Protein AF-A0A444V379-F1 (afdb_monomer)

Structure (mmCIF, N/CA/C/O backbone):
data_AF-A0A444V379-F1
#
_entry.id   AF-A0A444V379-F1
#
loop_
_atom_site.group_PDB
_atom_site.id
_atom_site.type_symbol
_atom_site.label_atom_id
_atom_site.label_alt_id
_atom_site.label_comp_id
_atom_site.label_asym_id
_atom_site.label_entity_id
_atom_site.label_seq_id
_atom_site.pdbx_PDB_ins_code
_atom_site.Cartn_x
_atom_site.Cartn_y
_atom_sit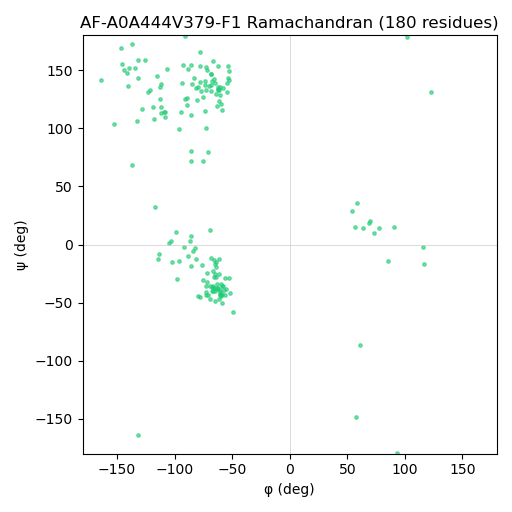e.Cartn_z
_atom_site.occupancy
_atom_site.B_iso_or_equiv
_atom_site.auth_seq_id
_atom_site.auth_comp_id
_atom_site.auth_asym_id
_atom_site.auth_atom_id
_atom_site.pdbx_PDB_model_num
ATOM 1 N N . MET A 1 1 ? -18.173 -15.035 -27.631 1.00 25.08 1 MET A N 1
ATOM 2 C CA . MET A 1 1 ? -18.400 -16.428 -27.185 1.00 25.08 1 MET A CA 1
ATOM 3 C C . MET A 1 1 ? -17.349 -16.729 -26.122 1.00 25.08 1 MET A C 1
ATOM 5 O O . MET A 1 1 ? -16.198 -16.375 -26.325 1.00 25.08 1 MET A O 1
ATOM 9 N N . HIS A 1 2 ? -17.793 -17.194 -24.956 1.00 30.19 2 HIS A N 1
ATOM 10 C CA . HIS A 1 2 ? -17.098 -17.170 -23.664 1.00 30.19 2 HIS A CA 1
ATOM 11 C C . HIS A 1 2 ? -15.699 -17.799 -23.622 1.00 30.19 2 HIS A C 1
ATOM 13 O O . HIS A 1 2 ? -15.523 -18.920 -24.083 1.00 30.19 2 HIS A O 1
ATOM 19 N N . LEU A 1 3 ? -14.773 -17.141 -22.914 1.00 24.62 3 LEU A N 1
ATOM 20 C CA . LEU A 1 3 ? -13.634 -17.785 -22.250 1.00 24.62 3 LEU A CA 1
ATOM 21 C C . LEU A 1 3 ? -13.452 -17.181 -20.848 1.00 24.62 3 LEU A C 1
ATOM 23 O O . LEU A 1 3 ? -12.488 -16.479 -20.562 1.00 24.62 3 LEU A O 1
ATOM 27 N N . PHE A 1 4 ? -14.415 -17.457 -19.966 1.00 26.17 4 PHE A N 1
ATOM 28 C CA . PHE A 1 4 ? -14.159 -17.407 -18.529 1.00 26.17 4 PHE A CA 1
ATOM 29 C C . PHE A 1 4 ? -13.317 -18.636 -18.167 1.00 26.17 4 PHE A C 1
ATOM 31 O O . PHE A 1 4 ? -13.778 -19.769 -18.305 1.00 26.17 4 PHE A O 1
ATOM 38 N N . SER A 1 5 ? -12.079 -18.414 -17.726 1.00 32.62 5 SER A N 1
ATOM 39 C CA . SER A 1 5 ? -11.298 -19.425 -17.011 1.00 32.62 5 SER A CA 1
ATOM 40 C C . SER A 1 5 ? -11.772 -19.460 -15.549 1.00 32.62 5 SER A C 1
ATOM 42 O O . SER A 1 5 ? -11.906 -18.389 -14.957 1.00 32.62 5 SER A O 1
ATOM 44 N N . PRO A 1 6 ? -11.988 -20.630 -14.914 1.00 33.34 6 PRO A N 1
ATOM 45 C CA . PRO A 1 6 ? -12.461 -20.729 -13.525 1.00 33.34 6 PRO A CA 1
ATOM 46 C C . PRO A 1 6 ? -11.456 -20.275 -12.448 1.00 33.34 6 PRO A C 1
ATOM 48 O O . PRO A 1 6 ? -11.644 -20.568 -11.270 1.00 33.34 6 PRO A O 1
ATOM 51 N N . LYS A 1 7 ? -10.364 -19.600 -12.818 1.00 33.47 7 LYS A N 1
ATOM 52 C CA . LYS A 1 7 ? -9.362 -19.056 -11.894 1.00 33.47 7 LYS A CA 1
ATOM 53 C C . LYS A 1 7 ? -9.079 -17.613 -12.304 1.00 33.47 7 LYS A C 1
ATOM 55 O O . LYS A 1 7 ? -8.496 -17.371 -13.357 1.00 33.47 7 LYS A O 1
ATOM 60 N N . GLY A 1 8 ? -9.599 -16.680 -11.510 1.00 37.06 8 GLY A N 1
ATOM 61 C CA . GLY A 1 8 ? -9.690 -15.250 -11.804 1.00 37.06 8 GLY A CA 1
ATOM 62 C C . GLY A 1 8 ? -8.360 -14.502 -11.788 1.00 37.06 8 GLY A C 1
ATOM 63 O O . GLY A 1 8 ? -8.074 -13.774 -10.846 1.00 37.06 8 GLY A O 1
ATOM 64 N N . LEU A 1 9 ? -7.595 -14.621 -12.868 1.00 42.00 9 LEU A N 1
ATOM 65 C CA . LEU A 1 9 ? -6.597 -13.633 -13.267 1.00 42.00 9 LEU A CA 1
ATOM 66 C C . LEU A 1 9 ? -6.860 -13.293 -14.737 1.00 42.00 9 LEU A C 1
ATOM 68 O O . LEU A 1 9 ? -6.797 -14.169 -15.604 1.00 42.00 9 LEU A O 1
ATOM 72 N N . ALA A 1 10 ? -7.205 -12.037 -15.026 1.00 39.22 10 ALA A N 1
ATOM 73 C CA . ALA A 1 10 ? -7.150 -11.536 -16.394 1.00 39.22 10 ALA A CA 1
ATOM 74 C C . ALA A 1 10 ? -5.690 -11.642 -16.862 1.00 39.22 10 ALA A C 1
ATOM 76 O O . ALA A 1 10 ? -4.785 -11.238 -16.136 1.00 39.22 10 ALA A O 1
ATOM 77 N N . LYS A 1 11 ? -5.457 -12.262 -18.024 1.00 45.47 11 LYS A N 1
ATOM 78 C CA . LYS A 1 11 ? -4.114 -12.552 -18.546 1.00 45.47 11 LYS A CA 1
ATOM 79 C C . LYS A 1 11 ? -3.600 -11.385 -19.393 1.00 45.47 11 LYS A C 1
ATOM 81 O O . LYS A 1 11 ? -4.178 -11.146 -20.453 1.00 45.47 11 LYS A O 1
ATOM 86 N N . PRO A 1 12 ? -2.478 -10.747 -19.037 1.00 46.44 12 PRO A N 1
ATOM 87 C CA . PRO A 1 12 ? -1.619 -10.108 -20.024 1.00 46.44 12 PRO A CA 1
ATOM 88 C C . PRO A 1 12 ? -1.006 -11.174 -20.947 1.00 46.44 12 PRO A C 1
ATOM 90 O O . PRO A 1 12 ? -0.675 -12.280 -20.507 1.00 46.44 12 PRO A O 1
ATOM 93 N N . MET A 1 13 ? -0.860 -10.868 -22.237 1.00 38.91 13 MET A N 1
ATOM 94 C CA . MET A 1 13 ? -0.130 -11.719 -23.186 1.00 38.91 13 MET A CA 1
ATOM 95 C C . MET A 1 13 ? 1.329 -11.877 -22.730 1.00 38.91 13 MET A C 1
ATOM 97 O O . MET A 1 13 ? 2.037 -10.884 -22.639 1.00 38.91 13 MET A O 1
ATOM 101 N N . GLY A 1 14 ? 1.787 -13.111 -22.481 1.00 44.22 14 GLY A N 1
ATOM 102 C CA . GLY A 1 14 ? 3.215 -13.428 -22.288 1.00 44.22 14 GLY A CA 1
ATOM 103 C C . GLY A 1 14 ? 3.620 -13.977 -20.916 1.00 44.22 14 GLY A C 1
ATOM 104 O O . GLY A 1 14 ? 4.665 -14.613 -20.816 1.00 44.22 14 GLY A O 1
ATOM 105 N N . LEU A 1 15 ? 2.784 -13.834 -19.884 1.00 49.16 15 LEU A N 1
ATOM 106 C CA . LEU A 1 15 ? 3.118 -14.311 -18.537 1.00 49.16 15 LEU A CA 1
ATOM 107 C C . LEU A 1 15 ? 3.003 -15.838 -18.419 1.00 49.16 15 LEU A C 1
ATOM 109 O O . LEU A 1 15 ? 1.962 -16.431 -18.718 1.00 49.16 15 LEU A O 1
ATOM 113 N N . VAL A 1 16 ? 4.075 -16.478 -17.947 1.00 53.81 16 VAL A N 1
ATOM 114 C CA . VAL A 1 16 ? 4.119 -17.925 -17.693 1.00 53.81 16 VAL A CA 1
ATOM 115 C C . VAL A 1 16 ? 3.574 -18.207 -16.289 1.00 53.81 16 VAL A C 1
ATOM 117 O O . VAL A 1 16 ? 4.198 -17.860 -15.285 1.00 53.81 16 VAL A O 1
ATOM 120 N N . GLU A 1 17 ? 2.404 -18.846 -16.210 1.00 47.56 17 GLU A N 1
ATOM 121 C CA . GLU A 1 17 ? 1.905 -19.445 -14.967 1.00 47.56 17 GLU A CA 1
ATOM 122 C C . GLU A 1 17 ? 2.537 -20.826 -14.745 1.00 47.56 17 GLU A C 1
ATOM 124 O O . GLU A 1 17 ? 2.549 -21.668 -15.644 1.00 47.56 17 GLU A O 1
ATOM 129 N N . GLY A 1 18 ? 2.992 -21.088 -13.518 1.00 50.06 18 GLY A N 1
ATOM 130 C CA . GLY A 1 18 ? 3.533 -22.385 -13.110 1.00 50.06 18 GLY A CA 1
ATOM 131 C C . GLY A 1 18 ? 5.065 -22.438 -13.054 1.00 50.06 18 GLY A C 1
ATOM 132 O O . GLY A 1 18 ? 5.742 -21.438 -13.299 1.00 50.06 18 GLY A O 1
ATOM 133 N N . PRO A 1 19 ? 5.631 -23.589 -12.653 1.00 47.78 19 PRO A N 1
ATOM 134 C CA . PRO A 1 19 ? 7.068 -23.726 -12.469 1.00 47.78 19 PRO A CA 1
ATOM 135 C C . PRO A 1 19 ? 7.852 -23.518 -13.774 1.00 47.78 19 PRO A C 1
ATOM 137 O O . PRO A 1 19 ? 7.484 -24.070 -14.808 1.00 47.78 19 PRO A O 1
ATOM 140 N N . GLY A 1 20 ? 8.947 -22.749 -13.713 1.00 59.00 20 GLY A N 1
ATOM 141 C CA . GLY A 1 20 ? 9.892 -22.544 -14.821 1.00 59.00 20 GLY A CA 1
ATOM 142 C C . GLY A 1 20 ? 10.001 -21.121 -15.388 1.00 59.00 20 GLY A C 1
ATOM 143 O O . GLY A 1 20 ? 10.828 -20.903 -16.271 1.00 59.00 20 GLY A O 1
ATOM 144 N N . GLY A 1 21 ? 9.218 -20.148 -14.903 1.00 69.81 21 GLY A N 1
ATOM 145 C CA . GLY A 1 21 ? 9.384 -18.731 -15.267 1.00 69.81 21 GLY A CA 1
ATOM 146 C C . GLY A 1 21 ? 10.630 -18.092 -14.630 1.00 69.81 21 GLY A C 1
ATOM 147 O O . GLY A 1 21 ? 11.070 -18.507 -13.554 1.00 69.81 21 GLY A O 1
ATOM 148 N N . LEU A 1 22 ? 11.202 -17.059 -15.262 1.00 78.12 22 LEU A N 1
ATOM 149 C CA . LEU A 1 22 ? 12.380 -16.369 -14.721 1.00 78.12 22 LEU A CA 1
ATOM 150 C C . LEU A 1 22 ? 12.069 -15.749 -13.347 1.00 78.12 22 LEU A C 1
ATOM 152 O O . LEU A 1 22 ? 11.028 -15.127 -13.153 1.00 78.12 22 LEU A O 1
ATOM 156 N N . GLY A 1 23 ? 12.973 -15.912 -12.381 1.00 79.56 23 GLY A N 1
ATOM 157 C CA . GLY A 1 23 ? 12.811 -15.356 -11.032 1.00 79.56 23 GLY A CA 1
ATOM 158 C C . GLY A 1 23 ? 11.716 -16.002 -10.175 1.00 79.56 23 GLY A C 1
ATOM 159 O O . GLY A 1 23 ? 11.247 -15.398 -9.207 1.00 79.56 23 GLY A O 1
ATOM 160 N N . GLN A 1 24 ? 11.300 -17.229 -10.513 1.00 83.75 24 GLN A N 1
ATOM 161 C CA . GLN A 1 24 ? 10.394 -18.012 -9.673 1.00 83.75 24 GLN A CA 1
ATOM 162 C C . GLN A 1 24 ? 10.919 -18.134 -8.230 1.00 83.75 24 GLN A C 1
ATOM 164 O O . GLN A 1 24 ? 12.124 -18.246 -8.003 1.00 83.75 24 GLN A O 1
ATOM 169 N N . GLY A 1 25 ? 10.011 -18.105 -7.249 1.00 81.25 25 GLY A N 1
ATOM 170 C CA . GLY A 1 25 ? 10.355 -18.184 -5.825 1.00 81.25 25 GLY A CA 1
ATOM 171 C C . GLY A 1 25 ? 11.093 -16.945 -5.310 1.00 81.25 25 GLY A C 1
ATOM 172 O O . GLY A 1 25 ? 11.775 -17.010 -4.292 1.00 81.25 25 GLY A O 1
ATOM 173 N N . GLY A 1 26 ? 11.004 -15.829 -6.044 1.00 81.00 26 GLY A N 1
ATOM 174 C CA . GLY A 1 26 ? 11.637 -14.566 -5.673 1.00 81.00 26 GLY A CA 1
ATOM 175 C C . GLY A 1 26 ? 13.141 -14.510 -5.952 1.00 81.00 26 GLY A C 1
ATOM 176 O O . GLY A 1 26 ? 13.822 -13.625 -5.439 1.00 81.00 26 GLY A O 1
ATOM 177 N N . VAL A 1 27 ? 13.670 -15.442 -6.751 1.00 85.69 27 VAL A N 1
ATOM 178 C CA . VAL A 1 27 ? 15.071 -15.423 -7.192 1.00 85.69 27 VAL A CA 1
ATOM 179 C C . VAL A 1 27 ? 15.292 -14.250 -8.152 1.00 85.69 27 VAL A C 1
ATOM 181 O O . VAL A 1 27 ? 14.404 -13.881 -8.921 1.00 85.69 27 VAL A O 1
ATOM 184 N N . ALA A 1 28 ? 16.484 -13.651 -8.129 1.00 84.12 28 ALA A N 1
ATOM 185 C CA . ALA A 1 28 ? 16.844 -12.622 -9.099 1.00 84.12 28 ALA A CA 1
ATOM 186 C C . ALA A 1 28 ? 16.736 -13.169 -10.536 1.00 84.12 28 ALA A C 1
ATOM 188 O O . ALA A 1 28 ? 17.201 -14.270 -10.833 1.00 84.12 28 ALA A O 1
ATOM 189 N N . ALA A 1 29 ? 16.132 -12.388 -11.428 1.00 84.06 29 ALA A N 1
ATOM 190 C CA . ALA A 1 29 ? 16.006 -12.707 -12.842 1.00 84.06 29 ALA A CA 1
ATOM 191 C C . ALA A 1 29 ? 16.854 -11.738 -13.666 1.00 84.06 29 ALA A C 1
ATOM 193 O O . ALA A 1 29 ? 16.861 -10.539 -13.395 1.00 84.06 29 ALA A O 1
ATOM 194 N N . THR A 1 30 ? 17.548 -12.249 -14.678 1.00 80.69 30 THR A N 1
ATOM 195 C CA . THR A 1 30 ? 18.346 -11.445 -15.605 1.00 80.69 30 THR A CA 1
ATOM 196 C C . THR A 1 30 ? 18.032 -11.846 -17.040 1.00 80.69 30 THR A C 1
ATOM 198 O O . THR A 1 30 ? 17.784 -13.019 -17.331 1.00 80.69 30 THR A O 1
ATOM 201 N N . LEU A 1 31 ? 18.021 -10.865 -17.941 1.00 74.50 31 LEU A N 1
ATOM 202 C CA . LEU A 1 31 ? 18.040 -11.125 -19.377 1.00 74.50 31 LEU A CA 1
ATOM 203 C C . LEU A 1 31 ? 19.492 -11.352 -19.803 1.00 74.50 31 LEU A C 1
ATOM 205 O O . LEU A 1 31 ? 20.401 -10.746 -19.242 1.00 74.50 31 LEU A O 1
ATOM 209 N N . ARG A 1 32 ? 19.710 -12.267 -20.750 1.00 68.88 32 ARG A N 1
ATOM 210 C CA . ARG A 1 32 ? 21.045 -12.552 -21.302 1.00 68.88 32 ARG A CA 1
ATOM 211 C C . ARG A 1 32 ? 21.339 -11.797 -22.600 1.00 68.88 32 ARG A C 1
ATOM 213 O O . ARG A 1 32 ? 22.500 -11.760 -22.982 1.00 68.88 32 ARG A O 1
ATOM 220 N N . ASP A 1 33 ? 20.318 -11.225 -23.239 1.00 66.25 33 ASP A N 1
ATOM 221 C CA . ASP A 1 33 ? 20.430 -10.537 -24.528 1.00 66.25 33 ASP A CA 1
ATOM 222 C C . ASP A 1 33 ? 20.033 -9.062 -24.404 1.00 66.25 33 ASP A C 1
ATOM 224 O O . ASP A 1 33 ? 18.874 -8.746 -24.121 1.00 66.25 33 ASP A O 1
ATOM 228 N N . ASP A 1 34 ? 20.994 -8.182 -24.691 1.00 61.81 34 ASP A N 1
ATOM 229 C CA . ASP A 1 34 ? 20.815 -6.739 -24.874 1.00 61.81 34 ASP A CA 1
ATOM 230 C C . ASP A 1 34 ? 20.411 -6.468 -26.337 1.00 61.81 34 ASP A C 1
ATOM 232 O O . ASP A 1 34 ? 21.206 -6.047 -27.176 1.00 61.81 34 ASP A O 1
ATOM 236 N N . SER A 1 35 ? 19.179 -6.828 -26.694 1.00 64.31 35 SER A N 1
ATOM 237 C CA . SER A 1 35 ? 18.642 -6.598 -28.046 1.00 64.31 35 SER A CA 1
ATOM 238 C C . SER A 1 35 ? 18.214 -5.134 -28.250 1.00 64.31 35 SER A C 1
ATOM 240 O O . SER A 1 35 ? 17.764 -4.488 -27.314 1.00 64.31 35 SER A O 1
ATOM 242 N N . HIS A 1 36 ? 18.216 -4.604 -29.477 1.00 63.06 36 HIS A N 1
ATOM 243 C CA . HIS A 1 36 ? 17.650 -3.263 -29.736 1.00 63.06 36 HIS A CA 1
ATOM 244 C C . HIS A 1 36 ? 16.173 -3.122 -29.300 1.00 63.06 36 HIS A C 1
ATOM 246 O O . HIS A 1 36 ? 15.740 -2.041 -28.906 1.00 63.06 36 HIS A O 1
ATOM 252 N N . GLU A 1 37 ? 15.398 -4.214 -29.305 1.00 64.44 37 GLU A N 1
ATOM 253 C CA . GLU A 1 37 ? 14.041 -4.219 -28.739 1.00 64.44 37 GLU A CA 1
ATOM 254 C C . GLU A 1 37 ? 14.025 -4.004 -27.214 1.00 64.44 37 GLU A C 1
ATOM 256 O O . GLU A 1 37 ? 13.028 -3.511 -26.684 1.00 64.44 37 GLU A O 1
ATOM 261 N N . SER A 1 38 ? 15.085 -4.388 -26.487 1.00 64.62 38 SER A N 1
ATOM 262 C CA . SER A 1 38 ? 15.171 -4.173 -25.037 1.00 64.62 38 SER A CA 1
ATOM 263 C C . SER A 1 38 ? 15.405 -2.709 -24.706 1.00 64.62 38 SER A C 1
ATOM 265 O O . SER A 1 38 ? 14.767 -2.198 -23.790 1.00 64.62 38 SER A O 1
ATOM 267 N N . GLU A 1 39 ? 16.262 -2.033 -25.475 1.00 66.06 39 GLU A N 1
ATOM 268 C CA . GLU A 1 39 ? 16.508 -0.592 -25.338 1.00 66.06 39 GLU A CA 1
ATOM 269 C C . GLU A 1 39 ? 15.252 0.216 -25.668 1.00 66.06 39 GLU A C 1
ATOM 271 O O . GLU A 1 39 ? 14.822 1.023 -24.850 1.00 66.06 39 GLU A O 1
ATOM 276 N N . SER A 1 40 ? 14.593 -0.072 -26.796 1.00 74.69 40 SER A N 1
ATOM 277 C CA . SER A 1 40 ? 13.379 0.649 -27.205 1.00 74.69 40 SER A CA 1
ATOM 278 C C . SER A 1 40 ? 12.245 0.525 -26.182 1.00 74.69 40 SER A C 1
ATOM 280 O O . SER A 1 40 ? 11.620 1.526 -25.837 1.00 74.69 40 SER A O 1
ATOM 282 N N . LYS A 1 41 ? 12.003 -0.676 -25.641 1.00 71.38 41 LYS A N 1
ATOM 283 C CA . LYS A 1 41 ? 11.003 -0.862 -24.578 1.00 71.38 41 LYS A CA 1
ATOM 284 C C . LYS A 1 41 ? 11.404 -0.159 -23.279 1.00 71.38 41 LYS A C 1
ATOM 286 O O . LYS A 1 41 ? 10.542 0.337 -22.559 1.00 71.38 41 LYS A O 1
ATOM 291 N N . TYR A 1 42 ? 12.694 -0.122 -22.951 1.00 76.69 42 TYR A N 1
ATOM 292 C CA . TYR A 1 42 ? 13.161 0.589 -21.764 1.00 76.69 42 TYR A CA 1
ATOM 293 C C . TYR A 1 42 ? 12.976 2.106 -21.905 1.00 76.69 42 TYR A C 1
ATOM 295 O O . TYR A 1 42 ? 12.566 2.753 -20.946 1.00 76.69 42 TYR A O 1
ATOM 303 N N . GLU A 1 43 ? 13.229 2.667 -23.089 1.00 80.12 43 GLU A N 1
ATOM 304 C CA . GLU A 1 43 ? 12.989 4.084 -23.388 1.00 80.12 43 GLU A CA 1
ATOM 305 C C . GLU A 1 43 ? 11.501 4.452 -23.327 1.00 80.12 43 GLU A C 1
ATOM 307 O O . GLU A 1 43 ? 11.155 5.506 -22.800 1.00 80.12 43 GLU A O 1
ATOM 312 N N . GLU A 1 44 ? 10.622 3.579 -23.826 1.00 80.25 44 GLU A N 1
ATOM 313 C CA . GLU A 1 44 ? 9.172 3.806 -23.835 1.00 80.25 44 GLU A CA 1
ATOM 314 C C . GLU A 1 44 ? 8.564 3.760 -22.425 1.00 80.25 44 GLU A C 1
ATOM 316 O O . GLU A 1 44 ? 7.788 4.640 -22.053 1.00 80.25 44 GLU A O 1
ATOM 321 N N . TYR A 1 45 ? 8.923 2.750 -21.625 1.00 78.12 45 TYR A N 1
ATOM 322 C CA . TYR A 1 45 ? 8.264 2.483 -20.342 1.00 78.12 45 TYR A CA 1
ATOM 323 C C . TYR A 1 45 ? 9.061 2.945 -19.113 1.00 78.12 45 TYR A C 1
ATOM 325 O O . TYR A 1 45 ? 8.511 3.016 -18.015 1.00 78.12 45 TYR A O 1
ATOM 333 N N . GLY A 1 46 ? 10.356 3.240 -19.258 1.00 76.38 46 GLY A N 1
ATOM 334 C CA . GLY A 1 46 ? 11.237 3.632 -18.151 1.00 76.38 46 GLY A CA 1
ATOM 335 C C . GLY A 1 46 ? 11.623 2.487 -17.202 1.00 76.38 46 GLY A C 1
ATOM 336 O O . GLY A 1 46 ? 12.189 2.733 -16.137 1.00 76.38 46 GLY A O 1
ATOM 337 N N . TYR A 1 47 ? 11.319 1.236 -17.561 1.00 78.12 47 TYR A N 1
ATOM 338 C CA . TYR A 1 47 ? 11.704 0.026 -16.829 1.00 78.12 47 TYR A CA 1
ATOM 339 C C . TYR A 1 47 ? 11.956 -1.144 -17.789 1.00 78.12 47 TYR A C 1
ATOM 341 O O . TYR A 1 47 ? 11.635 -1.085 -18.975 1.00 78.12 47 TYR A O 1
ATOM 349 N N . ASN A 1 48 ? 12.523 -2.246 -17.282 1.00 79.38 48 ASN A N 1
ATOM 350 C CA . ASN A 1 48 ? 12.827 -3.432 -18.089 1.00 79.38 48 ASN A CA 1
ATOM 351 C C . ASN A 1 48 ? 11.559 -4.249 -18.409 1.00 79.38 48 ASN A C 1
ATOM 353 O O . ASN A 1 48 ? 11.348 -5.335 -17.866 1.00 79.38 48 ASN A O 1
ATOM 357 N N . ALA A 1 49 ? 10.711 -3.713 -19.292 1.00 78.56 49 ALA A N 1
ATOM 358 C CA . ALA A 1 49 ? 9.452 -4.331 -19.698 1.00 78.56 49 ALA A CA 1
ATOM 359 C C . ALA A 1 49 ? 9.659 -5.719 -20.325 1.00 78.56 49 ALA A C 1
ATOM 361 O O . ALA A 1 49 ? 8.889 -6.634 -20.063 1.00 78.56 49 ALA A O 1
ATOM 362 N N . GLN A 1 50 ? 10.759 -5.935 -21.054 1.00 76.44 50 GLN A N 1
ATOM 363 C CA . GLN A 1 50 ? 11.087 -7.259 -21.592 1.00 76.44 50 GLN A CA 1
ATOM 364 C C . GLN A 1 50 ? 11.321 -8.323 -20.515 1.00 76.44 50 GLN A C 1
ATOM 366 O O . GLN A 1 50 ? 10.982 -9.491 -20.716 1.00 76.44 50 GLN A O 1
ATOM 371 N N . LEU A 1 51 ? 11.952 -7.952 -19.399 1.00 78.81 51 LEU A N 1
ATOM 372 C CA . LEU A 1 51 ? 12.121 -8.854 -18.268 1.00 78.81 51 LEU A CA 1
ATOM 373 C C . LEU A 1 51 ? 10.781 -9.043 -17.562 1.00 78.81 51 LEU A C 1
ATOM 375 O O . LEU A 1 51 ? 10.423 -10.180 -17.269 1.00 78.81 51 LEU A O 1
ATOM 379 N N . SER A 1 52 ? 10.028 -7.958 -17.354 1.00 78.88 52 SER A N 1
ATOM 380 C CA . SER A 1 52 ? 8.685 -7.988 -16.759 1.00 78.88 52 SER A CA 1
ATOM 381 C C . SER A 1 52 ? 7.722 -8.925 -17.501 1.00 78.88 52 SER A C 1
ATOM 383 O O . SER A 1 52 ? 6.981 -9.660 -16.855 1.00 78.88 52 SER A O 1
ATOM 385 N N . ASP A 1 53 ? 7.796 -8.984 -18.834 1.00 76.44 53 ASP A N 1
ATOM 386 C CA . ASP A 1 53 ? 6.981 -9.880 -19.667 1.00 76.44 53 ASP A CA 1
ATOM 387 C C . ASP A 1 53 ? 7.319 -11.373 -19.453 1.00 76.44 53 ASP A C 1
ATOM 389 O O . ASP A 1 53 ? 6.505 -12.246 -19.750 1.00 76.44 53 ASP A O 1
ATOM 393 N N . ARG A 1 54 ? 8.527 -11.691 -18.961 1.00 75.31 54 ARG A N 1
ATOM 394 C CA . ARG A 1 54 ? 9.082 -13.061 -18.888 1.00 75.31 54 ARG A CA 1
ATOM 395 C C . ARG A 1 54 ? 9.280 -13.590 -17.465 1.00 75.31 54 ARG A C 1
ATOM 397 O O . ARG A 1 54 ? 9.632 -14.761 -17.288 1.00 75.31 54 ARG A O 1
ATOM 404 N N . ILE A 1 55 ? 9.113 -12.746 -16.450 1.00 80.44 55 ILE A N 1
ATOM 405 C CA . ILE A 1 55 ? 9.221 -13.163 -15.049 1.00 80.44 55 ILE A CA 1
ATOM 406 C C . ILE A 1 55 ? 8.024 -14.017 -14.628 1.00 80.44 55 ILE A C 1
ATOM 408 O O . ILE A 1 55 ? 6.903 -13.860 -15.107 1.00 80.44 55 ILE A O 1
ATOM 412 N N . SER A 1 56 ? 8.271 -14.926 -13.689 1.00 80.44 56 SER A N 1
ATOM 413 C CA . SER A 1 56 ? 7.235 -15.754 -13.083 1.00 80.44 56 SER A CA 1
ATOM 414 C C . SER A 1 56 ? 6.275 -14.916 -12.235 1.00 80.44 56 SER A C 1
ATOM 416 O O . SER A 1 56 ? 6.694 -14.045 -11.463 1.00 80.44 56 SER A O 1
ATOM 418 N N . LEU A 1 57 ? 4.985 -15.255 -12.307 1.00 74.44 57 LEU A N 1
ATOM 419 C CA . LEU A 1 57 ? 3.972 -14.772 -11.363 1.00 74.44 57 LEU A CA 1
ATOM 420 C C . LEU A 1 57 ? 4.119 -15.410 -9.971 1.00 74.44 57 LEU A C 1
ATOM 422 O O . LEU A 1 57 ? 3.719 -14.815 -8.968 1.00 74.44 57 LEU A O 1
ATOM 426 N N . ASP A 1 58 ? 4.722 -16.600 -9.888 1.00 75.94 58 ASP A N 1
ATOM 427 C CA . ASP A 1 58 ? 5.077 -17.247 -8.624 1.00 75.94 58 ASP A CA 1
ATOM 428 C C . ASP A 1 58 ? 6.445 -16.756 -8.141 1.00 75.94 58 ASP A C 1
ATOM 430 O O . ASP A 1 58 ? 7.481 -17.389 -8.338 1.00 75.94 58 ASP A O 1
ATOM 434 N N . ARG A 1 59 ? 6.435 -15.580 -7.520 1.00 78.19 59 ARG A N 1
ATOM 435 C CA . ARG A 1 59 ? 7.617 -14.874 -7.000 1.00 78.19 59 ARG A CA 1
ATOM 436 C C . ARG A 1 59 ? 7.562 -14.698 -5.484 1.00 78.19 59 ARG A C 1
ATOM 438 O O . ARG A 1 59 ? 8.012 -13.688 -4.950 1.00 78.19 59 ARG A O 1
ATOM 445 N N . SER A 1 60 ? 6.946 -15.664 -4.804 1.00 79.94 60 SER A N 1
ATOM 446 C CA . SER A 1 60 ? 6.807 -15.666 -3.349 1.00 79.94 60 SER A CA 1
ATOM 447 C C . SER A 1 60 ? 8.193 -15.630 -2.703 1.00 79.94 60 SER A C 1
ATOM 449 O O . SER A 1 60 ? 8.972 -16.564 -2.875 1.00 79.94 60 SER A O 1
ATOM 451 N N . ILE A 1 61 ? 8.505 -14.555 -1.981 1.00 80.44 61 ILE A N 1
ATOM 452 C CA . ILE A 1 61 ? 9.742 -14.433 -1.201 1.00 80.44 61 ILE A CA 1
ATOM 453 C C . ILE A 1 61 ? 9.527 -14.992 0.212 1.00 80.44 61 ILE A C 1
ATOM 455 O O . ILE A 1 61 ? 8.404 -14.915 0.725 1.00 80.44 61 ILE A O 1
ATOM 459 N N . PRO A 1 62 ? 10.573 -15.526 0.871 1.00 79.12 62 PRO A N 1
ATOM 460 C CA . PRO A 1 62 ? 10.512 -15.810 2.298 1.00 79.12 62 PRO A CA 1
ATOM 461 C C . PRO A 1 62 ? 10.068 -14.575 3.089 1.00 79.12 62 PRO A C 1
ATOM 463 O O . PRO A 1 62 ? 10.329 -13.434 2.701 1.00 79.12 62 PRO A O 1
ATOM 466 N N . ASP A 1 63 ? 9.387 -14.799 4.208 1.00 79.88 63 ASP A N 1
ATOM 467 C CA . ASP A 1 63 ? 8.933 -13.706 5.058 1.00 79.88 63 ASP A CA 1
ATOM 468 C C . ASP A 1 63 ? 10.115 -13.077 5.809 1.00 79.88 63 ASP A C 1
ATOM 470 O O . ASP A 1 63 ? 10.588 -13.607 6.813 1.00 79.88 63 ASP A O 1
ATOM 474 N N . TYR A 1 64 ? 10.593 -11.941 5.304 1.00 81.69 64 TYR A N 1
ATOM 475 C CA . TYR A 1 64 ? 11.634 -11.126 5.936 1.00 81.69 64 TYR A CA 1
ATOM 476 C C . TYR A 1 64 ? 11.065 -9.937 6.716 1.00 81.69 64 TYR A C 1
ATOM 478 O O . TYR A 1 64 ? 11.812 -9.027 7.087 1.00 81.69 64 TYR A O 1
ATOM 486 N N . ARG A 1 65 ? 9.744 -9.887 6.934 1.00 81.56 65 ARG A N 1
ATOM 487 C CA . ARG A 1 65 ? 9.126 -8.737 7.596 1.00 81.56 65 ARG A CA 1
ATOM 488 C C . ARG A 1 65 ? 9.680 -8.606 9.020 1.00 81.56 65 ARG A C 1
ATOM 490 O O . ARG A 1 65 ? 9.766 -9.596 9.750 1.00 81.56 65 ARG A O 1
ATOM 497 N N . PRO A 1 66 ? 10.063 -7.391 9.450 1.00 83.31 66 PRO A N 1
ATOM 498 C CA . PRO A 1 66 ? 10.539 -7.180 10.809 1.00 83.31 66 PRO A CA 1
ATOM 499 C C . PRO A 1 66 ? 9.398 -7.416 11.804 1.00 83.31 66 PRO A C 1
ATOM 501 O O . PRO A 1 66 ? 8.233 -7.216 11.472 1.00 83.31 66 PRO A O 1
ATOM 504 N N . LYS A 1 67 ? 9.717 -7.717 13.070 1.00 81.25 67 LYS A N 1
ATOM 505 C CA . LYS A 1 67 ? 8.707 -7.838 14.148 1.00 81.25 67 LYS A CA 1
ATOM 506 C C . LYS A 1 67 ? 7.786 -6.616 14.260 1.00 81.25 67 LYS A C 1
ATOM 508 O O . LYS A 1 67 ? 6.627 -6.739 14.625 1.00 81.25 67 LYS A O 1
ATOM 513 N N . LYS A 1 68 ? 8.280 -5.433 13.877 1.00 77.12 68 LYS A N 1
ATOM 514 C CA . LYS A 1 68 ? 7.495 -4.190 13.800 1.00 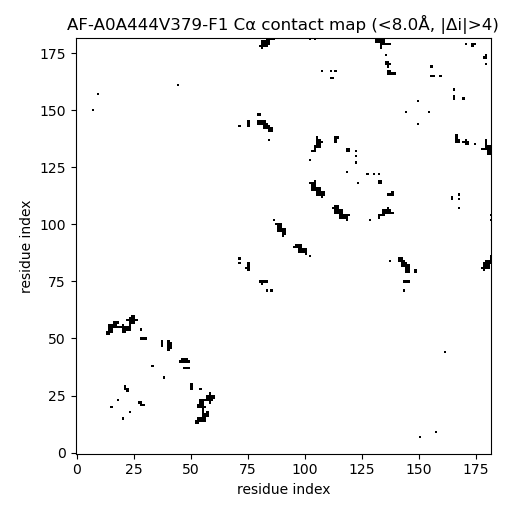77.12 68 LYS A CA 1
ATOM 515 C C . LYS A 1 68 ? 6.327 -4.246 12.802 1.00 77.12 68 LYS A C 1
ATOM 517 O O . LYS A 1 68 ? 5.488 -3.359 12.839 1.00 77.12 68 LYS A O 1
ATOM 522 N N . ALA A 1 69 ? 6.256 -5.257 11.935 1.00 82.56 69 ALA A N 1
ATOM 523 C CA . ALA A 1 69 ? 5.121 -5.499 11.051 1.00 82.56 69 ALA A CA 1
ATOM 524 C C . ALA A 1 69 ? 3.962 -6.241 11.745 1.00 82.56 69 ALA A C 1
ATOM 526 O O . ALA A 1 69 ? 2.865 -6.289 11.198 1.00 82.56 69 ALA A O 1
ATOM 527 N N . GLU A 1 70 ? 4.150 -6.809 12.941 1.00 84.38 70 GLU A N 1
ATOM 528 C CA . GLU A 1 70 ? 3.070 -7.506 13.656 1.00 84.38 70 GLU A CA 1
ATOM 529 C C . GLU A 1 70 ? 1.783 -6.675 13.809 1.00 84.38 70 GLU A C 1
ATOM 531 O O . GLU A 1 70 ? 0.717 -7.239 13.558 1.00 84.38 70 GLU A O 1
ATOM 536 N N . PRO A 1 71 ? 1.828 -5.361 14.122 1.00 83.50 71 PRO A N 1
ATOM 537 C CA . PRO A 1 71 ? 0.623 -4.543 14.205 1.00 83.50 71 PRO A CA 1
ATOM 538 C C . PRO A 1 71 ? -0.149 -4.475 12.886 1.00 83.50 71 PRO A C 1
ATOM 540 O O . PRO A 1 71 ? -1.362 -4.626 12.895 1.00 83.50 71 PRO A O 1
ATOM 543 N N . ILE A 1 72 ? 0.510 -4.299 11.735 1.00 85.31 72 ILE A N 1
ATOM 544 C CA . ILE A 1 72 ? -0.218 -4.223 10.456 1.00 85.31 72 ILE A CA 1
ATOM 545 C C . ILE A 1 72 ? -0.815 -5.590 10.087 1.00 85.31 72 ILE A C 1
ATOM 547 O O . ILE A 1 72 ? -1.940 -5.680 9.601 1.00 85.31 72 ILE A O 1
ATOM 551 N N . LEU A 1 73 ? -0.108 -6.679 10.400 1.00 87.00 73 LEU A N 1
ATOM 552 C CA . LEU A 1 73 ? -0.578 -8.037 10.122 1.00 87.00 73 LEU A CA 1
ATOM 553 C C . LEU A 1 73 ? -1.717 -8.473 11.045 1.00 87.00 73 LEU A C 1
ATOM 555 O O . LEU A 1 73 ? -2.631 -9.163 10.591 1.00 87.00 73 LEU A O 1
ATOM 559 N N . SER A 1 74 ? -1.704 -8.065 12.316 1.00 88.69 74 SER A N 1
ATOM 560 C CA . SER A 1 74 ? -2.802 -8.358 13.240 1.00 88.69 74 SER A CA 1
ATOM 561 C C . SER A 1 74 ? -4.098 -7.694 12.780 1.00 88.69 74 SER A C 1
ATOM 563 O O . SER A 1 74 ? -5.144 -8.338 12.799 1.00 88.69 74 SER A O 1
ATOM 565 N N . ARG A 1 75 ? -4.031 -6.468 12.250 1.00 87.56 75 ARG A N 1
ATOM 566 C CA . ARG A 1 75 ? -5.205 -5.761 11.720 1.00 87.56 75 ARG A CA 1
ATOM 567 C C . ARG A 1 75 ? -5.806 -6.424 10.483 1.00 87.56 75 ARG A C 1
ATOM 569 O O . ARG A 1 75 ? -7.031 -6.450 10.385 1.00 87.56 75 ARG A O 1
ATOM 576 N N . VAL A 1 76 ? -4.988 -6.970 9.576 1.00 90.06 76 VAL A N 1
ATOM 577 C CA . VAL A 1 76 ? -5.484 -7.785 8.445 1.00 90.06 76 VAL A CA 1
ATOM 578 C C . VAL A 1 76 ? -6.085 -9.097 8.951 1.00 90.06 76 VAL A C 1
ATOM 580 O O . VAL A 1 76 ? -7.094 -9.562 8.432 1.00 90.06 76 VAL A O 1
ATOM 583 N N . ARG A 1 77 ? -5.501 -9.700 9.992 1.00 89.69 77 ARG A N 1
ATOM 584 C CA . ARG A 1 77 ? -6.029 -10.933 10.590 1.00 89.69 77 ARG A CA 1
ATOM 585 C C . ARG A 1 77 ? -7.381 -10.727 11.279 1.00 89.69 77 ARG A C 1
ATOM 587 O O . ARG A 1 77 ? -8.219 -11.620 11.223 1.00 89.69 77 ARG A O 1
ATOM 594 N N . GLU A 1 78 ? -7.582 -9.590 11.941 1.00 91.94 78 GLU A N 1
ATOM 595 C CA . GLU A 1 78 ? -8.861 -9.215 12.562 1.00 91.94 78 GLU A CA 1
ATOM 596 C C . GLU A 1 78 ? -9.979 -9.052 11.530 1.00 91.94 78 GLU A C 1
ATOM 598 O O . GLU A 1 78 ? -11.127 -9.396 11.799 1.00 91.94 78 GLU A O 1
ATOM 603 N N . ASP A 1 79 ? -9.642 -8.514 10.359 1.00 91.50 79 ASP A N 1
ATOM 604 C CA . ASP A 1 79 ? -10.575 -8.271 9.269 1.00 91.50 79 ASP A CA 1
ATOM 605 C C . ASP A 1 79 ? -9.827 -8.306 7.935 1.00 91.50 79 ASP A C 1
ATOM 607 O O . ASP A 1 79 ? -9.141 -7.354 7.547 1.00 91.50 79 ASP A O 1
ATOM 611 N N . ARG A 1 80 ? -9.991 -9.421 7.213 1.00 92.56 80 ARG A N 1
ATOM 612 C CA . ARG A 1 80 ? -9.300 -9.658 5.939 1.00 92.56 80 ARG A CA 1
ATOM 613 C C . ARG A 1 80 ? -9.696 -8.672 4.843 1.00 92.56 80 ARG A C 1
ATOM 615 O O . ARG A 1 80 ? -9.036 -8.628 3.813 1.00 92.56 80 ARG A O 1
ATOM 622 N N . THR A 1 81 ? -10.798 -7.940 5.021 1.00 91.50 81 THR A N 1
ATOM 623 C CA . THR A 1 81 ? -11.289 -6.991 4.016 1.00 91.50 81 THR A CA 1
ATOM 624 C C . THR A 1 81 ? -10.578 -5.644 4.086 1.00 91.50 81 THR A C 1
ATOM 626 O O . THR A 1 81 ? -10.826 -4.776 3.251 1.00 91.50 81 THR A O 1
ATOM 629 N N . ARG A 1 82 ? -9.669 -5.458 5.052 1.00 90.69 82 ARG A N 1
ATOM 630 C CA . ARG A 1 82 ? -8.876 -4.238 5.195 1.00 90.69 82 ARG A CA 1
ATOM 631 C C . ARG A 1 82 ? -7.725 -4.184 4.195 1.00 90.69 82 ARG A C 1
ATOM 633 O O . ARG A 1 82 ? -7.015 -5.164 3.974 1.00 90.69 82 ARG A O 1
ATOM 640 N N . ILE A 1 83 ? -7.517 -2.990 3.657 1.00 91.81 83 ILE A N 1
ATOM 641 C CA . ILE A 1 83 ? -6.334 -2.588 2.907 1.00 91.81 83 ILE A CA 1
ATOM 642 C C . ILE A 1 83 ? -5.607 -1.565 3.774 1.00 91.81 83 ILE A C 1
ATOM 644 O O . ILE A 1 83 ? -6.167 -0.529 4.126 1.00 91.81 83 ILE A O 1
ATOM 648 N N . LEU A 1 84 ? -4.381 -1.877 4.170 1.00 90.31 84 LEU A N 1
ATOM 649 C CA . LEU A 1 84 ? -3.634 -1.074 5.129 1.00 90.31 84 LEU A CA 1
ATOM 650 C C . LEU A 1 84 ? -2.436 -0.422 4.463 1.00 90.31 84 LEU A C 1
ATOM 652 O O . LEU A 1 84 ? -1.689 -1.076 3.736 1.00 90.31 84 LEU A O 1
ATOM 656 N N . LEU A 1 85 ? -2.232 0.850 4.756 1.00 88.44 85 LEU A N 1
ATOM 657 C CA . LEU A 1 85 ? -1.102 1.629 4.289 1.00 88.44 85 LEU A CA 1
ATOM 658 C C . LEU A 1 85 ? -0.229 1.952 5.504 1.00 88.44 85 LEU A C 1
ATOM 660 O O . LEU A 1 85 ? -0.687 2.672 6.377 1.00 88.44 85 LEU A O 1
ATOM 664 N N . PRO A 1 86 ? 1.002 1.435 5.627 1.00 86.44 86 PRO A N 1
ATOM 665 C CA . PRO A 1 86 ? 1.864 1.869 6.720 1.00 86.44 86 PRO A CA 1
ATOM 666 C C . PRO A 1 86 ? 2.158 3.371 6.601 1.00 86.44 86 PRO A C 1
ATOM 668 O O . PRO A 1 86 ? 2.184 3.910 5.494 1.00 86.44 86 PRO A O 1
ATOM 671 N N . ALA A 1 87 ? 2.445 4.030 7.725 1.00 84.31 87 ALA A N 1
ATOM 672 C CA . ALA A 1 87 ? 3.012 5.374 7.700 1.00 84.31 87 ALA A CA 1
ATOM 673 C C . ALA A 1 87 ? 4.292 5.386 6.842 1.00 84.31 87 ALA A C 1
ATOM 675 O O . ALA A 1 87 ? 5.153 4.510 6.978 1.00 84.31 87 ALA A O 1
ATOM 676 N N . ILE A 1 88 ? 4.385 6.356 5.929 1.00 85.06 88 ILE A N 1
ATOM 677 C CA . ILE A 1 88 ? 5.485 6.473 4.969 1.00 85.06 88 ILE A CA 1
ATOM 678 C C . ILE A 1 88 ? 6.354 7.659 5.370 1.00 85.06 88 ILE A C 1
ATOM 680 O O . ILE A 1 88 ? 5.929 8.810 5.271 1.00 85.06 88 ILE A O 1
ATOM 684 N N . ASP A 1 89 ? 7.587 7.361 5.764 1.00 89.56 89 ASP A N 1
ATOM 685 C CA . ASP A 1 89 ? 8.623 8.356 6.020 1.00 89.56 89 ASP A CA 1
ATOM 686 C C . ASP A 1 89 ? 9.470 8.594 4.767 1.00 89.56 89 ASP A C 1
ATOM 688 O O . ASP A 1 89 ? 9.626 7.719 3.910 1.00 89.56 89 ASP A O 1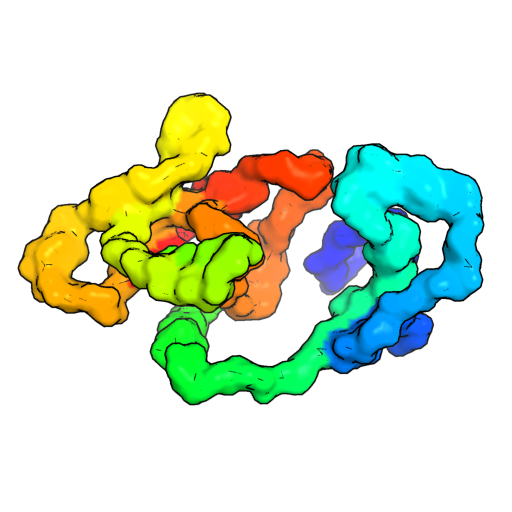
ATOM 692 N N . ASN A 1 90 ? 10.061 9.781 4.668 1.00 90.31 90 ASN A N 1
ATOM 693 C CA . ASN A 1 90 ? 10.972 10.101 3.579 1.00 90.31 90 ASN A CA 1
ATOM 694 C C . ASN A 1 90 ? 12.392 9.627 3.905 1.00 90.31 90 ASN A C 1
ATOM 696 O O . ASN A 1 90 ? 12.896 9.840 5.007 1.00 90.31 90 ASN A O 1
ATOM 700 N N . ILE A 1 91 ? 13.068 9.049 2.917 1.00 93.56 91 ILE A N 1
ATOM 701 C CA . ILE A 1 91 ? 14.507 8.793 2.961 1.00 93.56 91 ILE A CA 1
ATOM 702 C C . ILE A 1 91 ? 15.147 9.753 1.968 1.00 93.56 91 ILE A C 1
ATOM 704 O O . ILE A 1 91 ? 14.922 9.653 0.761 1.00 93.56 91 ILE A O 1
ATOM 708 N N . LYS A 1 92 ? 15.950 10.698 2.464 1.00 92.62 92 LYS A N 1
ATOM 709 C CA . LYS A 1 92 ? 16.590 11.697 1.602 1.00 92.62 92 LYS A CA 1
ATOM 710 C C . LYS A 1 92 ? 17.507 11.014 0.589 1.00 92.62 92 LYS A C 1
ATOM 712 O O . LYS A 1 92 ? 18.450 10.329 0.971 1.00 92.62 92 LYS A O 1
ATOM 717 N N . TYR A 1 93 ? 17.284 11.261 -0.700 1.00 94.38 93 TYR A 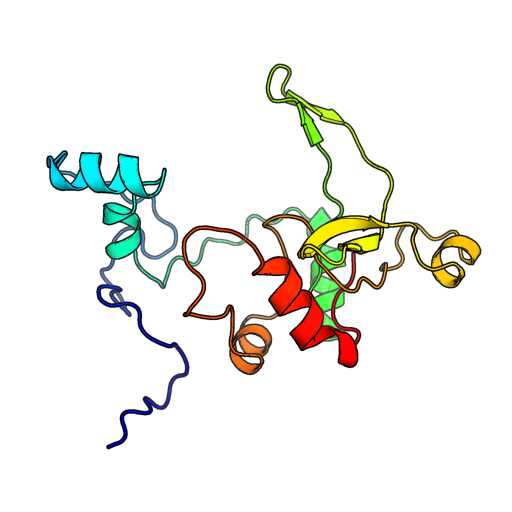N 1
ATOM 718 C CA . TYR A 1 93 ? 18.016 10.589 -1.782 1.00 94.38 93 TYR A CA 1
ATOM 719 C C . TYR A 1 93 ? 19.538 10.834 -1.768 1.00 94.38 93 TYR A C 1
ATOM 721 O O . TYR A 1 93 ? 20.294 10.033 -2.308 1.00 94.38 93 TYR A O 1
ATOM 729 N N . ASN A 1 94 ? 19.992 11.951 -1.189 1.00 95.88 94 ASN A N 1
ATOM 730 C CA . ASN A 1 94 ? 21.396 12.364 -1.186 1.00 95.88 94 ASN A CA 1
ATOM 731 C C . ASN A 1 94 ? 22.149 11.998 0.102 1.00 95.88 94 ASN A C 1
ATOM 733 O O . ASN A 1 94 ? 23.358 11.789 0.047 1.00 95.88 94 ASN A O 1
ATOM 737 N N . THR A 1 95 ? 21.467 11.937 1.248 1.00 96.50 95 THR A N 1
ATOM 738 C CA . THR A 1 95 ? 22.092 11.653 2.553 1.00 96.50 95 THR A CA 1
ATOM 739 C C . THR A 1 95 ? 21.647 10.333 3.173 1.00 96.50 95 THR A C 1
ATOM 741 O O . THR A 1 95 ? 22.256 9.895 4.142 1.00 96.50 95 THR A O 1
ATOM 744 N N . PHE A 1 96 ? 20.595 9.702 2.641 1.00 95.31 96 PHE A N 1
ATOM 745 C CA . PHE A 1 96 ? 19.916 8.534 3.217 1.00 95.31 96 PHE A CA 1
ATOM 746 C C . PHE A 1 96 ? 19.390 8.746 4.646 1.00 95.31 96 PHE A C 1
ATOM 748 O O . PHE A 1 96 ? 19.025 7.792 5.331 1.00 95.31 96 PHE A O 1
ATOM 755 N N . GLU A 1 97 ? 19.310 9.997 5.101 1.00 96.50 97 GLU A N 1
ATOM 756 C CA . GLU A 1 97 ? 18.684 10.331 6.375 1.00 96.50 97 GLU A CA 1
ATOM 757 C C . GLU A 1 97 ? 17.177 10.092 6.305 1.00 96.50 97 GLU A C 1
ATOM 759 O O . GLU A 1 97 ? 16.515 10.482 5.337 1.00 96.50 97 GLU A O 1
ATOM 764 N N . VAL A 1 98 ? 16.637 9.506 7.373 1.00 94.62 98 VAL A N 1
ATOM 765 C CA . VAL A 1 98 ? 15.195 9.346 7.556 1.00 94.62 98 VAL A CA 1
ATOM 766 C C . VAL A 1 98 ? 14.613 10.658 8.070 1.00 94.62 98 VAL A C 1
ATOM 768 O O . VAL A 1 98 ? 15.027 11.176 9.107 1.00 94.62 98 VAL A O 1
ATOM 771 N N . GLN A 1 99 ? 13.628 11.181 7.352 1.00 94.31 99 GLN A N 1
ATOM 772 C CA . GLN A 1 99 ? 12.782 12.281 7.777 1.00 94.31 99 GLN A CA 1
ATOM 773 C C . GLN A 1 99 ? 11.396 11.723 8.089 1.00 94.31 99 GLN A C 1
ATOM 775 O O . GLN A 1 99 ? 10.660 11.338 7.180 1.00 94.31 99 GLN A O 1
ATOM 780 N N . GLN A 1 100 ? 11.055 11.707 9.376 1.00 91.75 100 GLN A N 1
ATOM 781 C CA . GLN A 1 100 ? 9.752 11.244 9.833 1.00 91.75 100 GLN A CA 1
ATOM 782 C C . GLN A 1 100 ? 8.660 12.261 9.512 1.00 91.75 100 GLN A C 1
ATOM 784 O O . GLN A 1 100 ? 8.856 13.467 9.709 1.00 91.75 100 GLN A O 1
ATOM 789 N N . TYR A 1 101 ? 7.517 11.775 9.038 1.00 87.88 101 TYR A N 1
ATOM 790 C CA . TYR A 1 101 ? 6.333 12.599 8.813 1.00 87.88 101 TYR A CA 1
ATOM 791 C C . TYR A 1 101 ? 5.261 12.339 9.866 1.00 87.88 101 TYR A C 1
ATOM 793 O O . TYR A 1 101 ? 5.152 11.253 10.426 1.00 87.88 101 TYR A O 1
ATOM 801 N N . ALA A 1 102 ? 4.458 13.367 10.142 1.00 87.75 102 ALA A N 1
ATOM 802 C CA . ALA A 1 102 ? 3.266 13.196 10.956 1.00 87.75 102 ALA A CA 1
ATOM 803 C C . ALA A 1 102 ? 2.233 12.362 10.189 1.00 87.75 102 ALA A C 1
ATOM 805 O O . ALA A 1 102 ? 2.113 12.484 8.966 1.00 87.75 102 ALA A O 1
ATOM 806 N N . ASN A 1 103 ? 1.456 11.561 10.916 1.00 88.69 103 ASN A N 1
ATOM 807 C CA . ASN A 1 103 ? 0.371 10.798 10.317 1.00 88.69 103 ASN A CA 1
ATOM 808 C C . ASN A 1 103 ? -0.662 11.745 9.691 1.00 88.69 103 ASN A C 1
ATOM 810 O O . ASN A 1 103 ? -1.112 12.713 10.307 1.00 88.69 103 ASN A O 1
ATOM 814 N N . ALA A 1 104 ? -1.056 11.439 8.461 1.00 90.44 104 ALA A N 1
ATOM 815 C CA . ALA A 1 104 ? -2.037 12.195 7.700 1.00 90.44 104 ALA A CA 1
ATOM 816 C C . ALA A 1 104 ? -3.026 11.230 7.050 1.00 90.44 104 ALA A C 1
ATOM 818 O O . ALA A 1 104 ? -2.674 10.094 6.753 1.00 90.44 104 ALA A O 1
ATOM 819 N N . ALA A 1 105 ? -4.256 11.681 6.813 1.00 91.50 105 ALA A N 1
ATOM 820 C CA . ALA A 1 105 ? -5.162 10.978 5.912 1.00 91.50 105 ALA A CA 1
ATOM 821 C C . ALA A 1 105 ? -4.781 11.296 4.455 1.00 91.50 105 ALA A C 1
ATOM 823 O O . ALA A 1 105 ? -4.056 12.254 4.179 1.00 91.50 105 ALA A O 1
ATOM 824 N N . HIS A 1 106 ? -5.299 10.528 3.501 1.00 91.19 106 HIS A N 1
ATOM 825 C CA . HIS A 1 106 ? -5.056 10.734 2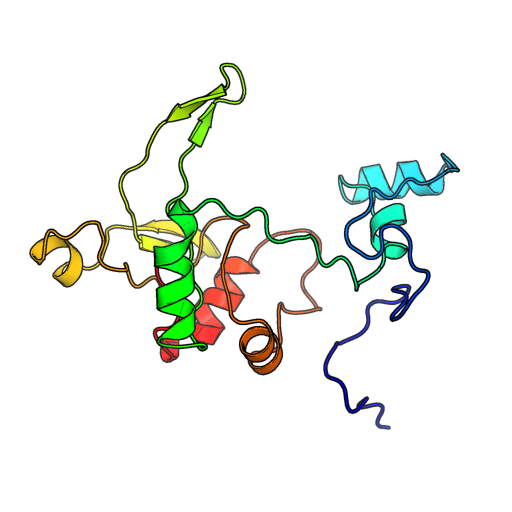.075 1.00 91.19 106 HIS A CA 1
ATOM 826 C C . HIS A 1 106 ? -6.365 10.952 1.311 1.00 91.19 106 HIS A C 1
ATOM 828 O O . HIS A 1 106 ? -7.337 10.217 1.441 1.00 91.19 106 HIS A O 1
ATOM 834 N N . GLY A 1 107 ? -6.389 11.963 0.459 1.00 91.44 107 GLY A N 1
ATOM 835 C CA . GLY A 1 107 ? -7.514 12.254 -0.418 1.00 91.44 107 GLY A CA 1
ATOM 836 C C . GLY A 1 107 ? -7.059 12.496 -1.841 1.00 91.44 107 GLY A C 1
ATOM 837 O O . GLY A 1 107 ? -5.928 12.188 -2.217 1.00 91.44 107 GLY A O 1
ATOM 838 N N . TYR A 1 108 ? -7.950 13.079 -2.627 1.00 92.56 108 TYR A N 1
ATOM 839 C CA . TYR A 1 108 ? -7.657 13.547 -3.970 1.00 92.56 108 TYR A CA 1
ATOM 840 C C . TYR A 1 108 ? -8.455 14.810 -4.278 1.00 92.56 108 TYR A C 1
ATOM 842 O O . TYR A 1 108 ? -9.498 15.067 -3.674 1.00 92.56 108 TYR A O 1
ATOM 850 N N . ASN A 1 109 ? -7.950 15.616 -5.208 1.00 93.50 109 ASN A N 1
ATOM 851 C CA . ASN A 1 109 ? -8.681 16.766 -5.734 1.00 93.50 109 ASN A CA 1
ATOM 852 C C . ASN A 1 109 ? -9.507 16.386 -6.982 1.00 93.50 109 ASN A C 1
ATOM 854 O O . ASN A 1 109 ? -9.479 15.249 -7.449 1.00 93.50 109 ASN A O 1
ATOM 858 N N . TRP A 1 110 ? -10.226 17.354 -7.556 1.00 93.81 110 TRP A N 1
ATOM 859 C CA . TRP A 1 110 ? -11.049 17.149 -8.760 1.00 93.81 110 TRP A CA 1
ATOM 860 C C . TRP A 1 110 ? -10.261 16.795 -10.026 1.00 93.81 110 TRP A C 1
ATOM 862 O O . TRP A 1 110 ? -10.843 16.290 -10.978 1.00 93.81 110 TRP A O 1
ATOM 872 N N . GLY A 1 111 ? -8.950 17.040 -10.038 1.00 94.44 111 GLY A N 1
ATOM 873 C CA . GLY A 1 111 ? -8.057 16.574 -11.097 1.00 94.44 111 GLY A CA 1
ATOM 874 C C . GLY A 1 111 ? -7.540 15.153 -10.873 1.00 94.44 111 GLY A C 1
ATOM 875 O O . GLY A 1 111 ? -6.654 14.736 -11.606 1.00 94.44 111 GLY A O 1
ATOM 876 N N . LEU A 1 112 ? -8.047 14.442 -9.857 1.00 91.06 112 LEU A N 1
ATOM 877 C CA . LEU A 1 112 ? -7.587 13.115 -9.442 1.00 91.06 112 LEU A CA 1
ATOM 878 C C . LEU A 1 112 ? -6.095 13.093 -9.071 1.00 91.06 112 LEU A C 1
ATOM 880 O O . LEU A 1 112 ? -5.394 12.110 -9.284 1.00 91.06 112 LEU A O 1
ATOM 884 N N . TRP A 1 113 ? -5.601 14.177 -8.471 1.00 90.25 113 TRP A N 1
ATOM 885 C CA . TRP A 1 113 ? -4.278 14.192 -7.851 1.00 90.25 113 TRP A CA 1
ATOM 886 C C . TRP A 1 113 ? -4.396 13.759 -6.400 1.00 90.25 113 TRP A C 1
ATOM 888 O O . TRP A 1 113 ? -5.164 14.364 -5.650 1.00 90.25 113 TRP A O 1
ATOM 898 N N . CYS A 1 114 ? -3.629 12.746 -6.000 1.00 90.06 114 CYS A N 1
ATOM 899 C CA . CYS A 1 114 ? -3.602 12.291 -4.615 1.00 90.06 114 CYS A CA 1
ATOM 900 C C . CYS A 1 114 ? -2.922 13.333 -3.715 1.00 90.06 114 CYS A C 1
ATOM 902 O O . CYS A 1 114 ? -1.892 13.895 -4.085 1.00 90.06 114 CYS A O 1
ATOM 904 N N . MET A 1 115 ? -3.489 13.600 -2.538 1.00 90.75 115 MET A N 1
ATOM 905 C CA . MET A 1 115 ? -3.010 14.631 -1.613 1.00 90.75 115 MET A CA 1
ATOM 906 C C . MET A 1 115 ? -3.080 14.162 -0.161 1.00 90.75 115 MET A C 1
ATOM 908 O O . MET A 1 115 ? -3.951 13.372 0.202 1.00 90.75 115 MET A O 1
ATOM 912 N N . TYR A 1 116 ? -2.201 14.696 0.683 1.00 90.75 116 TYR A N 1
ATOM 913 C CA . TYR A 1 116 ? -2.346 14.588 2.131 1.00 90.75 116 TYR A CA 1
ATOM 914 C C . TYR A 1 116 ? -3.482 15.499 2.597 1.00 90.75 116 TYR A C 1
ATOM 916 O O . TYR A 1 116 ? -3.562 16.662 2.195 1.00 90.75 116 TYR A O 1
ATOM 924 N N . ILE A 1 117 ? -4.363 14.971 3.439 1.00 92.25 117 ILE A N 1
ATOM 925 C CA . ILE A 1 117 ? -5.463 15.709 4.056 1.00 92.25 117 ILE A CA 1
ATOM 926 C C . ILE A 1 117 ? -5.400 15.552 5.574 1.00 92.25 117 ILE A C 1
ATOM 928 O O . ILE A 1 117 ? -4.792 14.623 6.112 1.00 92.25 117 ILE A O 1
ATOM 932 N N . ILE A 1 118 ? -6.039 16.484 6.273 1.00 93.12 118 ILE A N 1
ATOM 933 C CA . ILE A 1 118 ? -6.120 16.453 7.732 1.00 93.12 118 ILE A CA 1
ATOM 934 C C . ILE A 1 118 ? -6.885 15.183 8.152 1.00 93.12 118 ILE A C 1
ATOM 936 O O . ILE A 1 118 ? -7.936 14.903 7.565 1.00 93.12 118 ILE A O 1
ATOM 940 N N . PRO A 1 119 ? -6.384 14.405 9.135 1.00 93.00 119 PRO A N 1
ATOM 941 C CA . PRO A 1 119 ? -7.118 13.269 9.680 1.00 93.00 119 PRO A CA 1
ATOM 942 C C . PRO A 1 119 ? -8.528 13.653 10.161 1.00 93.00 119 PRO A C 1
ATOM 944 O O . PRO A 1 119 ? -8.756 14.800 10.553 1.00 93.00 119 PRO A O 1
ATOM 947 N N . PRO A 1 120 ? -9.484 12.708 10.174 1.00 91.25 120 PRO A N 1
ATOM 948 C CA . PRO A 1 120 ? -10.814 12.947 10.722 1.00 91.25 120 PRO A CA 1
ATOM 949 C C . PRO A 1 120 ? -10.770 13.506 12.152 1.00 91.25 120 PRO A C 1
ATOM 951 O O . PRO A 1 120 ? -9.960 13.067 12.969 1.00 91.25 120 PRO A O 1
ATOM 954 N N . GLN A 1 121 ? -11.666 14.445 12.475 1.00 92.62 121 GLN A N 1
ATOM 955 C CA . GLN A 1 121 ? -11.680 15.097 13.790 1.00 92.62 121 GLN A CA 1
ATOM 956 C C . GLN A 1 121 ? -11.841 14.088 14.940 1.00 92.62 121 GLN A C 1
ATOM 958 O O . GLN A 1 121 ? -11.175 14.222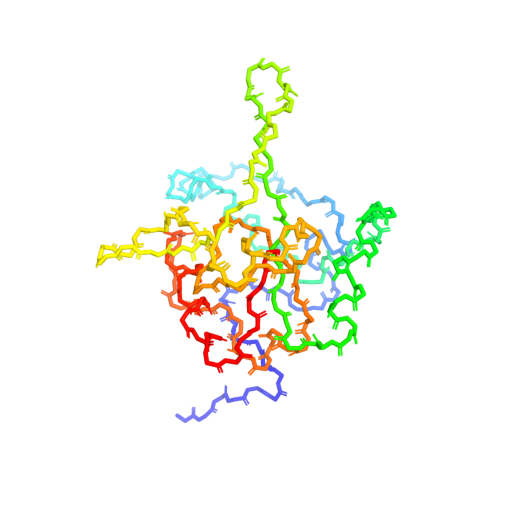 15.957 1.00 92.62 121 GLN A O 1
ATOM 963 N N . ASP A 1 122 ? -12.626 13.020 14.754 1.00 92.69 122 ASP A N 1
ATOM 964 C CA . ASP A 1 122 ? -12.795 11.954 15.755 1.00 92.69 122 ASP A CA 1
ATOM 965 C C . ASP A 1 122 ? -11.506 11.167 16.036 1.00 92.69 122 ASP A C 1
ATOM 967 O O . ASP A 1 122 ? -11.365 10.571 17.104 1.00 92.69 122 ASP A O 1
ATOM 971 N N . TRP A 1 123 ? -10.577 11.131 15.079 1.00 93.19 123 TRP A N 1
ATOM 972 C CA . TRP A 1 123 ? -9.243 10.572 15.274 1.00 93.19 123 TRP A CA 1
ATOM 973 C C . TRP A 1 123 ? -8.347 11.556 16.035 1.00 93.19 123 TRP A C 1
ATOM 975 O O . TRP A 1 123 ? -7.703 11.161 17.005 1.00 93.19 123 TRP A O 1
ATOM 985 N N . LEU A 1 124 ? -8.371 12.840 15.657 1.00 92.69 124 LEU A N 1
ATOM 986 C CA . LEU A 1 124 ? -7.615 13.898 16.342 1.00 92.69 124 LEU A CA 1
ATOM 987 C C . LEU A 1 124 ? -8.021 14.022 17.817 1.00 92.69 124 LEU A C 1
ATOM 989 O O . LEU A 1 124 ? -7.159 14.073 18.689 1.00 92.69 124 LEU A O 1
ATOM 993 N N . ASP A 1 125 ? -9.324 13.995 18.101 1.00 94.81 125 ASP A N 1
ATOM 994 C CA . ASP A 1 125 ? -9.877 14.116 19.454 1.00 94.81 125 ASP A CA 1
ATOM 995 C C . ASP A 1 125 ? -9.477 12.943 20.364 1.00 94.81 125 ASP A C 1
ATOM 997 O O . ASP A 1 125 ? -9.382 13.102 21.581 1.00 94.81 125 ASP A O 1
ATOM 1001 N N . LYS A 1 126 ? -9.233 11.755 19.791 1.00 93.38 126 LYS A N 1
ATOM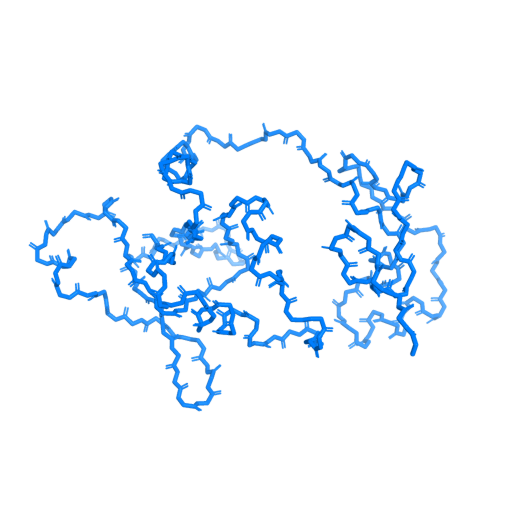 1002 C CA . LYS A 1 126 ? -8.738 10.591 20.544 1.00 93.38 126 LYS A CA 1
ATOM 1003 C C . LYS A 1 126 ? -7.280 10.743 20.964 1.00 93.38 126 LYS A C 1
ATOM 1005 O O . LYS A 1 126 ? -6.909 10.187 21.994 1.00 93.38 126 LYS A O 1
ATOM 1010 N N . GLY A 1 127 ? -6.462 11.426 20.161 1.00 90.00 127 GLY A N 1
ATOM 1011 C CA . GLY A 1 127 ? -5.030 11.615 20.417 1.00 90.00 127 GLY A CA 1
ATOM 1012 C C . GLY A 1 127 ? -4.190 10.328 20.423 1.00 90.00 127 GLY A C 1
ATOM 1013 O O . GLY A 1 127 ? -3.061 10.347 20.904 1.00 90.00 127 GLY A O 1
ATOM 1014 N N . ASP A 1 128 ? -4.726 9.208 19.927 1.00 89.56 128 ASP A N 1
ATOM 1015 C CA . ASP A 1 128 ? -4.018 7.927 19.829 1.00 89.56 128 ASP A CA 1
ATOM 1016 C C . ASP A 1 128 ? -3.423 7.762 18.428 1.00 89.56 128 ASP A C 1
ATOM 1018 O O . ASP A 1 128 ? -4.108 7.354 17.490 1.00 89.56 128 ASP A O 1
ATOM 1022 N N . GLU A 1 129 ? -2.128 8.045 18.294 1.00 85.75 129 GLU A N 1
ATOM 1023 C CA . GLU A 1 129 ? -1.402 7.928 17.024 1.00 85.75 129 GLU A CA 1
ATOM 1024 C C . GLU A 1 129 ? -1.281 6.483 16.510 1.00 85.75 129 GLU A C 1
ATOM 1026 O O . GLU A 1 129 ? -0.927 6.276 15.351 1.00 85.75 129 GLU A O 1
ATOM 1031 N N . THR A 1 130 ? -1.579 5.480 17.345 1.00 84.31 130 THR A N 1
ATOM 1032 C CA . THR A 1 130 ? -1.578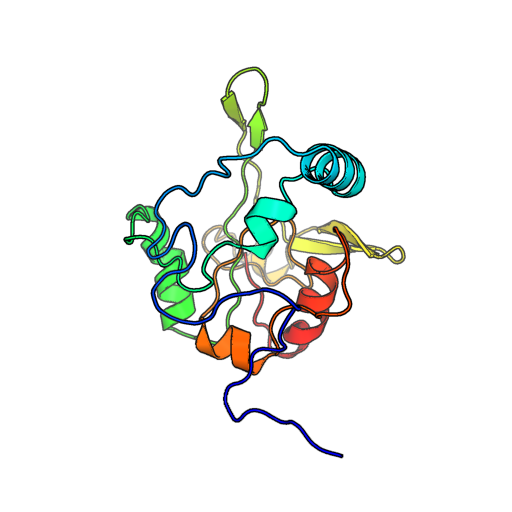 4.061 16.949 1.00 84.31 130 THR A CA 1
ATOM 1033 C C . THR A 1 130 ? -2.924 3.601 16.387 1.00 84.31 130 THR A C 1
ATOM 1035 O O . THR A 1 130 ? -3.043 2.486 15.858 1.00 84.31 130 THR A O 1
ATOM 1038 N N . ALA A 1 131 ? -3.958 4.439 16.511 1.00 87.81 131 ALA A N 1
ATOM 1039 C CA . ALA A 1 131 ? -5.264 4.162 15.950 1.00 87.81 131 ALA A CA 1
ATOM 1040 C C . ALA A 1 131 ? -5.236 4.335 14.423 1.00 87.81 131 ALA A C 1
ATOM 1042 O O . ALA A 1 131 ? -4.655 5.298 13.926 1.00 87.81 131 ALA A O 1
ATOM 1043 N N . PRO A 1 132 ? -5.919 3.460 13.666 1.00 88.88 132 PRO A N 1
ATOM 1044 C CA . PRO A 1 132 ? -5.968 3.575 12.218 1.00 88.88 132 PRO A CA 1
ATOM 1045 C C . PRO A 1 132 ? -6.689 4.850 11.761 1.00 88.88 132 PRO A C 1
ATOM 1047 O O . PRO A 1 132 ? -7.765 5.182 12.277 1.00 88.88 132 PRO A O 1
ATOM 1050 N N . ILE A 1 133 ? -6.155 5.510 10.737 1.00 91.12 133 ILE A N 1
ATOM 1051 C CA . ILE A 1 133 ? -6.781 6.654 10.070 1.00 91.12 133 ILE A CA 1
ATOM 1052 C C . ILE A 1 133 ? -7.552 6.157 8.853 1.00 91.12 133 ILE A C 1
ATOM 1054 O O . ILE A 1 133 ? -6.967 5.707 7.870 1.00 91.12 133 ILE A O 1
ATOM 1058 N N . ARG A 1 134 ? -8.882 6.281 8.879 1.00 88.56 134 ARG A N 1
ATOM 1059 C CA . ARG A 1 134 ? -9.708 5.991 7.699 1.00 88.56 134 ARG A CA 1
ATOM 1060 C C . ARG A 1 134 ? -9.455 7.026 6.613 1.00 88.56 134 ARG A C 1
ATOM 1062 O O . ARG A 1 134 ? -9.518 8.226 6.879 1.00 88.56 134 ARG A O 1
ATOM 1069 N N . THR A 1 135 ? -9.236 6.552 5.392 1.00 89.19 135 THR A N 1
ATOM 1070 C CA . THR A 1 135 ? -8.809 7.402 4.283 1.00 89.19 135 THR A CA 1
ATOM 1071 C C . THR A 1 135 ? -9.502 7.014 2.965 1.00 89.19 135 THR A C 1
ATOM 1073 O O . THR A 1 135 ? -9.642 5.823 2.693 1.00 89.19 135 THR A O 1
ATOM 1076 N N . PRO A 1 136 ? -9.987 7.975 2.153 1.00 87.50 136 PRO A N 1
ATOM 1077 C CA . PRO A 1 136 ? -10.649 7.687 0.873 1.00 87.50 136 PRO A CA 1
ATOM 1078 C C . PRO A 1 136 ? -9.688 7.296 -0.260 1.00 87.50 136 PRO A C 1
ATOM 1080 O O . PRO A 1 136 ? -10.126 6.732 -1.258 1.00 87.50 136 PRO A O 1
ATOM 1083 N N . ALA A 1 137 ? -8.395 7.592 -0.128 1.00 88.00 137 ALA A N 1
ATOM 1084 C CA . ALA A 1 137 ? -7.368 7.169 -1.074 1.00 88.00 137 ALA A CA 1
ATOM 1085 C C . ALA A 1 137 ? -6.114 6.674 -0.353 1.00 88.00 137 ALA A C 1
ATOM 1087 O O . ALA A 1 137 ? -5.997 6.782 0.868 1.00 88.00 137 ALA A O 1
ATOM 1088 N N . MET A 1 138 ? -5.175 6.124 -1.117 1.00 86.44 138 MET A N 1
ATOM 1089 C CA . MET A 1 138 ? -3.863 5.699 -0.632 1.00 86.44 138 MET A CA 1
ATOM 1090 C C . MET A 1 138 ? -2.788 6.417 -1.435 1.00 86.44 138 MET A C 1
ATOM 1092 O O . MET A 1 138 ? -2.848 6.445 -2.659 1.00 86.44 138 MET A O 1
ATOM 1096 N N . ILE A 1 139 ? -1.810 7.012 -0.760 1.00 84.00 139 ILE A N 1
ATOM 1097 C CA . ILE A 1 139 ? -0.621 7.557 -1.416 1.00 84.00 139 ILE A CA 1
ATOM 1098 C C . ILE A 1 139 ? 0.473 6.496 -1.392 1.00 84.00 139 ILE A C 1
ATOM 1100 O O . ILE A 1 139 ? 0.684 5.841 -0.375 1.00 84.00 139 ILE A O 1
ATOM 1104 N N . GLY A 1 140 ? 1.200 6.383 -2.500 1.00 72.56 140 GLY A N 1
ATOM 1105 C CA . GLY A 1 140 ? 2.364 5.516 -2.618 1.00 72.56 140 GLY A CA 1
ATOM 1106 C C . GLY A 1 140 ? 2.045 4.129 -3.168 1.00 72.56 140 GLY A C 1
ATOM 1107 O O . GLY A 1 140 ? 0.913 3.798 -3.508 1.00 72.56 140 GLY A O 1
ATOM 1108 N N . CYS A 1 141 ? 3.096 3.322 -3.276 1.00 71.44 141 CYS A N 1
ATOM 1109 C CA . CYS A 1 141 ? 3.093 2.025 -3.951 1.00 71.44 141 CYS A CA 1
ATOM 1110 C C . CYS A 1 141 ? 3.046 0.826 -2.988 1.00 71.44 141 CYS A C 1
ATOM 1112 O O . CYS A 1 141 ? 3.112 -0.321 -3.425 1.00 71.44 141 CYS A O 1
ATOM 1114 N N . SER A 1 142 ? 2.954 1.065 -1.676 1.00 79.81 142 SER A N 1
ATOM 1115 C CA . SER A 1 142 ? 3.038 0.016 -0.658 1.00 79.81 142 SER A CA 1
ATOM 1116 C C . SER A 1 142 ? 1.752 -0.090 0.149 1.00 79.81 142 SER A C 1
ATOM 1118 O O . SER A 1 142 ? 1.506 0.741 1.009 1.00 79.81 142 SER A O 1
ATOM 1120 N N . PHE A 1 143 ? 0.969 -1.143 -0.048 1.00 88.81 143 PHE A N 1
ATOM 1121 C CA . PHE A 1 143 ? -0.153 -1.475 0.831 1.00 88.81 143 PHE A CA 1
ATOM 1122 C C . PHE A 1 143 ? -0.105 -2.952 1.220 1.00 88.81 143 PHE A C 1
ATOM 1124 O O . PHE A 1 143 ? 0.522 -3.779 0.556 1.00 88.81 143 PHE A O 1
ATOM 1131 N N . VAL A 1 144 ? -0.771 -3.281 2.320 1.00 89.94 144 VAL A N 1
ATOM 1132 C CA . VAL A 1 144 ? -0.920 -4.639 2.832 1.00 89.94 144 VAL A CA 1
ATOM 1133 C C . VAL A 1 144 ? -2.384 -5.027 2.715 1.00 89.94 144 VAL A C 1
ATOM 1135 O O . VAL A 1 144 ? -3.264 -4.331 3.213 1.00 89.94 144 VAL A O 1
ATOM 1138 N N . VAL A 1 145 ? -2.646 -6.149 2.053 1.00 90.62 145 VAL A N 1
ATOM 1139 C CA . VAL A 1 145 ? -3.995 -6.673 1.838 1.00 90.62 145 VAL A CA 1
ATOM 1140 C C . VAL A 1 145 ? -3.970 -8.196 1.891 1.00 90.62 145 VAL A C 1
ATOM 1142 O O . VAL A 1 145 ? -2.966 -8.824 1.543 1.00 90.62 145 VAL A O 1
ATOM 1145 N N . ASP A 1 146 ? -5.076 -8.802 2.318 1.00 91.31 146 ASP A N 1
ATOM 1146 C CA . ASP A 1 146 ? -5.269 -10.239 2.151 1.00 91.31 146 ASP A CA 1
ATOM 1147 C C . ASP A 1 146 ? -5.335 -10.600 0.658 1.00 91.31 146 ASP A C 1
ATOM 1149 O O . ASP A 1 146 ? -6.089 -10.011 -0.117 1.00 91.31 146 ASP A O 1
ATOM 1153 N N . ARG A 1 147 ? -4.549 -11.599 0.243 1.00 88.69 147 ARG A N 1
ATOM 1154 C CA . ARG A 1 147 ? -4.429 -11.985 -1.171 1.00 88.69 147 ARG A CA 1
ATOM 1155 C C . ARG A 1 147 ? -5.765 -12.423 -1.773 1.00 88.69 147 ARG A C 1
ATOM 1157 O O . ARG A 1 147 ? -6.045 -12.088 -2.923 1.00 88.69 147 ARG A O 1
ATOM 1164 N N . ASN A 1 148 ? -6.565 -13.184 -1.025 1.00 89.00 148 ASN A N 1
ATOM 1165 C CA . ASN A 1 148 ? -7.838 -13.695 -1.529 1.00 89.00 148 ASN A CA 1
ATOM 1166 C C . ASN A 1 148 ? -8.845 -12.556 -1.656 1.00 89.00 148 ASN A C 1
ATOM 1168 O O . ASN A 1 148 ? -9.486 -12.424 -2.694 1.00 89.00 148 ASN A O 1
ATOM 1172 N N . TYR A 1 149 ? -8.908 -11.684 -0.649 1.00 91.38 149 TYR A N 1
ATOM 1173 C CA . TYR A 1 149 ? -9.730 -10.483 -0.711 1.00 91.38 149 TYR A CA 1
ATOM 1174 C C . TYR A 1 149 ? -9.347 -9.570 -1.883 1.00 91.38 149 TYR A C 1
ATOM 1176 O O . TYR A 1 149 ? -10.229 -9.092 -2.590 1.00 91.38 149 TYR A O 1
ATOM 1184 N N . PHE A 1 150 ? -8.050 -9.374 -2.144 1.00 91.88 150 PHE A N 1
ATOM 1185 C CA . PHE A 1 150 ? -7.606 -8.564 -3.279 1.00 91.88 150 PHE A CA 1
ATOM 1186 C C . PHE A 1 150 ? -8.094 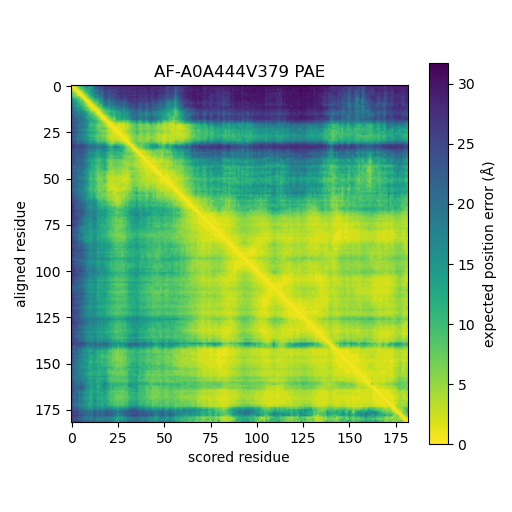-9.135 -4.621 1.00 91.88 150 PHE A C 1
ATOM 1188 O O . PHE A 1 150 ? -8.539 -8.388 -5.491 1.00 91.88 150 PHE A O 1
ATOM 1195 N N . GLY A 1 151 ? -8.092 -10.465 -4.763 1.00 89.88 151 GLY A N 1
ATOM 1196 C CA . GLY A 1 151 ? -8.693 -11.149 -5.911 1.00 89.88 151 GLY A CA 1
ATOM 1197 C C . GLY A 1 151 ? -10.218 -11.005 -5.979 1.00 89.88 151 GLY A C 1
ATOM 1198 O O . GLY A 1 151 ? -10.763 -10.793 -7.058 1.00 89.88 151 GLY A O 1
ATOM 1199 N N . GLU A 1 152 ? -10.913 -11.069 -4.839 1.00 91.62 152 GLU A N 1
ATOM 1200 C CA . GLU A 1 152 ? -12.374 -10.901 -4.754 1.00 91.62 152 GLU A CA 1
ATOM 1201 C C . GLU A 1 152 ? -12.843 -9.508 -5.195 1.00 91.62 152 GLU A C 1
ATOM 1203 O O . GLU A 1 152 ? -13.922 -9.389 -5.775 1.00 91.62 152 GLU A O 1
ATOM 1208 N N . ILE A 1 153 ? -12.048 -8.460 -4.945 1.00 90.06 153 ILE A N 1
ATOM 1209 C CA . ILE A 1 153 ? -12.366 -7.086 -5.371 1.00 90.06 153 ILE A CA 1
ATOM 1210 C C . ILE A 1 153 ? -11.894 -6.754 -6.793 1.00 90.06 153 ILE A C 1
ATOM 1212 O O . ILE A 1 153 ? -12.093 -5.627 -7.239 1.00 90.06 153 ILE A O 1
ATOM 1216 N N . GLY A 1 154 ? -11.312 -7.721 -7.510 1.00 89.88 154 GLY A N 1
ATOM 1217 C CA . GLY A 1 154 ? -10.939 -7.572 -8.917 1.00 89.88 154 GLY A CA 1
ATOM 1218 C C . GLY A 1 154 ? -9.521 -7.060 -9.179 1.00 89.88 154 GLY A C 1
ATOM 1219 O O . GLY A 1 154 ? -9.238 -6.713 -10.320 1.00 89.88 154 GLY A O 1
ATOM 1220 N N . LEU A 1 155 ? -8.626 -7.072 -8.180 1.00 90.31 155 LEU A N 1
ATOM 1221 C CA . LEU A 1 155 ? -7.246 -6.573 -8.292 1.00 90.31 155 LEU A CA 1
ATOM 1222 C C . LEU A 1 155 ? -7.204 -5.090 -8.730 1.00 90.31 155 LEU A C 1
ATOM 1224 O O . LEU A 1 155 ? -8.074 -4.309 -8.347 1.00 90.31 155 LEU A O 1
ATOM 1228 N N . LEU A 1 156 ? -6.167 -4.686 -9.470 1.00 89.38 156 LEU A N 1
ATOM 1229 C CA . LEU A 1 156 ? -6.116 -3.392 -10.158 1.00 89.38 156 LEU A CA 1
ATOM 1230 C C . LEU A 1 156 ? -6.792 -3.499 -11.531 1.00 89.38 156 LEU A C 1
ATOM 1232 O O . LEU A 1 156 ? -6.836 -4.585 -12.113 1.00 89.38 156 LEU A O 1
ATOM 1236 N N . ASP A 1 157 ? -7.291 -2.374 -12.048 1.00 88.50 157 ASP A N 1
ATOM 1237 C CA . ASP A 1 157 ? -7.922 -2.319 -13.370 1.00 88.50 157 ASP A CA 1
ATOM 1238 C C . ASP A 1 157 ? -6.906 -2.685 -14.476 1.00 88.50 157 ASP A C 1
ATOM 1240 O O . ASP A 1 157 ? -5.898 -1.991 -14.630 1.00 88.50 157 ASP A O 1
ATOM 1244 N N . PRO A 1 158 ? -7.139 -3.758 -15.261 1.00 85.06 158 PRO A N 1
ATOM 1245 C CA . PRO A 1 158 ? -6.224 -4.181 -16.321 1.00 85.06 158 PRO A CA 1
ATOM 1246 C C . PRO A 1 158 ? -6.158 -3.213 -17.512 1.00 85.06 158 PRO A C 1
ATOM 1248 O O . PRO A 1 158 ? -5.300 -3.392 -18.371 1.00 85.06 158 PRO A O 1
ATOM 1251 N N . GLY A 1 159 ? -7.067 -2.237 -17.602 1.00 88.19 159 GLY A N 1
ATOM 1252 C CA . GLY A 1 159 ? -7.039 -1.176 -18.608 1.00 88.19 159 GLY A CA 1
ATOM 1253 C C . GLY A 1 159 ? -6.140 0.008 -18.245 1.00 88.19 159 GLY A C 1
ATOM 1254 O O . GLY A 1 159 ? -5.987 0.911 -19.063 1.00 88.19 159 GLY A O 1
ATOM 1255 N N . MET A 1 160 ? -5.566 0.036 -17.038 1.00 85.44 160 MET A N 1
ATOM 1256 C CA . MET A 1 160 ? -4.593 1.058 -16.655 1.00 85.44 160 MET A CA 1
ATOM 1257 C C . MET A 1 160 ? -3.227 0.764 -17.264 1.00 85.44 160 MET A C 1
ATOM 1259 O O . MET A 1 160 ? -2.697 -0.341 -17.146 1.00 85.44 160 MET A O 1
ATOM 1263 N N . GLU A 1 161 ? -2.633 1.787 -17.869 1.00 80.62 161 GLU A N 1
ATOM 1264 C CA . GLU A 1 161 ? -1.325 1.707 -18.509 1.00 80.62 161 GLU A CA 1
ATOM 1265 C C . GLU A 1 161 ? -0.311 2.595 -17.781 1.00 80.62 161 GLU A C 1
ATOM 1267 O O . GLU A 1 161 ? -0.630 3.689 -17.316 1.00 80.62 161 GLU A O 1
ATOM 1272 N N . VAL A 1 162 ? 0.938 2.127 -17.726 1.00 81.19 162 VAL A N 1
ATOM 1273 C CA . VAL A 1 162 ? 2.102 2.838 -17.171 1.00 81.19 162 VAL A CA 1
ATOM 1274 C C . VAL A 1 162 ? 1.972 3.189 -15.680 1.00 81.19 162 VAL A C 1
ATOM 1276 O O . VAL A 1 162 ? 2.483 2.445 -14.844 1.00 81.19 162 VAL A O 1
ATOM 1279 N N . TYR A 1 163 ? 1.366 4.328 -15.341 1.00 83.19 163 TYR A N 1
ATOM 1280 C CA . TYR A 1 163 ? 1.254 4.838 -13.973 1.00 83.19 163 TYR A CA 1
ATOM 1281 C C . TYR A 1 163 ? 0.180 5.924 -13.877 1.00 83.19 163 TYR A C 1
ATOM 1283 O O . TYR A 1 163 ? 0.116 6.813 -14.730 1.00 83.19 163 TYR A O 1
ATOM 1291 N N . GLY A 1 164 ? -0.577 5.921 -12.780 1.00 86.75 164 GLY A N 1
ATOM 1292 C CA . GLY A 1 164 ? -1.458 7.014 -12.401 1.00 86.75 164 GLY A CA 1
ATOM 1293 C C . GLY A 1 164 ? -2.909 6.578 -12.236 1.00 86.75 164 GLY A C 1
ATOM 1294 O O . GLY A 1 164 ? -3.511 5.966 -13.114 1.00 86.75 164 GLY A O 1
ATOM 1295 N N . GLY A 1 165 ? -3.500 6.985 -11.114 1.00 88.50 165 GLY A N 1
ATOM 1296 C CA . GLY A 1 165 ? -4.921 6.805 -10.829 1.00 88.50 165 GLY A CA 1
ATOM 1297 C C . GLY A 1 165 ? -5.281 5.456 -10.209 1.00 88.50 165 GLY A C 1
ATOM 1298 O O . GLY A 1 165 ? -6.361 5.356 -9.630 1.00 88.50 165 GLY A O 1
ATOM 1299 N N . GLU A 1 166 ? -4.396 4.456 -10.224 1.00 89.31 166 GLU A N 1
ATOM 1300 C CA . GLU A 1 166 ? -4.638 3.123 -9.651 1.00 89.31 166 GLU A CA 1
ATOM 1301 C C . GLU A 1 166 ? -4.952 3.179 -8.154 1.00 89.31 166 GLU A C 1
ATOM 1303 O O . GLU A 1 166 ? -5.802 2.462 -7.627 1.00 89.31 166 GLU A O 1
ATOM 1308 N N . ASN A 1 167 ? -4.294 4.103 -7.467 1.00 88.50 167 ASN A N 1
ATOM 1309 C CA . ASN A 1 167 ? -4.424 4.326 -6.043 1.00 88.50 167 ASN A CA 1
ATOM 1310 C C . ASN A 1 167 ? -5.739 5.039 -5.670 1.00 88.50 167 ASN A C 1
ATOM 1312 O O . ASN A 1 167 ? -6.293 4.805 -4.593 1.00 88.50 167 ASN A O 1
ATOM 1316 N N . ILE A 1 168 ? -6.254 5.883 -6.568 1.00 90.50 168 ILE A N 1
ATOM 1317 C CA . ILE A 1 168 ? -7.543 6.567 -6.416 1.00 90.50 168 ILE A CA 1
ATOM 1318 C C . ILE A 1 168 ? -8.686 5.633 -6.783 1.00 90.50 168 ILE A C 1
ATOM 1320 O O . ILE A 1 168 ? -9.669 5.569 -6.053 1.00 90.50 168 ILE A O 1
ATOM 1324 N N . GLU A 1 169 ? -8.552 4.891 -7.877 1.00 91.62 169 GLU A N 1
ATOM 1325 C CA . GLU A 1 169 ? -9.536 3.916 -8.334 1.00 91.62 169 GLU A CA 1
ATOM 1326 C C . GLU A 1 169 ? -9.772 2.847 -7.262 1.00 91.62 169 GLU A C 1
ATOM 1328 O O . GLU A 1 169 ? -10.909 2.643 -6.829 1.00 91.62 169 GLU A O 1
ATOM 1333 N N . LEU A 1 170 ? -8.692 2.256 -6.736 1.00 90.25 170 LEU A N 1
ATOM 1334 C CA . LEU A 1 170 ? -8.781 1.315 -5.626 1.00 90.25 170 LEU A CA 1
ATOM 1335 C C . LEU A 1 170 ? -9.400 1.979 -4.388 1.00 90.25 170 LEU A C 1
ATOM 1337 O O . LEU A 1 170 ? -10.276 1.385 -3.759 1.00 90.25 170 LEU A O 1
ATOM 1341 N N . GLY A 1 171 ? -8.996 3.220 -4.092 1.00 88.88 171 GLY A N 1
ATOM 1342 C CA . GLY A 1 171 ? -9.575 4.078 -3.057 1.00 88.88 171 GLY A CA 1
ATOM 1343 C C . GLY A 1 171 ? -11.098 4.161 -3.119 1.00 88.88 171 GLY A C 1
ATOM 1344 O O . GLY A 1 171 ? -11.798 3.776 -2.179 1.00 88.88 171 GLY A O 1
ATOM 1345 N N . MET A 1 172 ? -11.611 4.600 -4.268 1.00 89.19 172 MET A N 1
ATOM 1346 C CA . MET A 1 172 ? -13.036 4.740 -4.549 1.00 89.19 172 MET A CA 1
ATOM 1347 C C . MET A 1 172 ? -13.760 3.395 -4.463 1.00 89.19 172 MET A C 1
ATOM 1349 O O . MET A 1 172 ? -14.787 3.309 -3.787 1.00 89.19 172 MET A O 1
ATOM 1353 N N . ARG A 1 173 ? -13.210 2.334 -5.073 1.00 89.88 173 ARG A N 1
ATOM 1354 C CA . ARG A 1 173 ? -13.838 1.002 -5.129 1.00 89.88 173 ARG A CA 1
ATOM 1355 C C . ARG A 1 173 ? -14.146 0.441 -3.745 1.00 89.88 173 ARG A C 1
ATOM 1357 O O . ARG A 1 173 ? -15.174 -0.209 -3.554 1.00 89.88 173 ARG A O 1
ATOM 1364 N N . VAL A 1 174 ? -13.249 0.650 -2.785 1.00 87.50 174 VAL A N 1
ATOM 1365 C CA . VAL A 1 174 ? -13.382 0.047 -1.454 1.00 87.50 174 VAL A CA 1
ATOM 1366 C C . VAL A 1 174 ? -13.832 1.043 -0.372 1.00 87.50 174 VAL A C 1
ATOM 1368 O O . VAL A 1 174 ? -14.009 0.661 0.787 1.00 87.50 174 VAL A O 1
ATOM 1371 N N . SER A 1 175 ? -14.077 2.305 -0.742 1.00 74.94 175 SER A N 1
ATOM 1372 C CA . SER A 1 175 ? -14.476 3.389 0.170 1.00 74.94 175 SER A CA 1
ATOM 1373 C C . SER A 1 175 ? -15.745 3.073 0.978 1.00 74.94 175 SER A C 1
ATOM 1375 O O . SER A 1 175 ? -15.749 3.220 2.203 1.00 74.94 175 SER A O 1
ATOM 1377 N N . ASP A 1 176 ? -16.775 2.512 0.337 1.00 66.88 176 ASP A N 1
ATOM 1378 C CA . ASP A 1 176 ? -18.042 2.125 0.981 1.00 66.88 176 ASP A CA 1
ATOM 1379 C C . ASP A 1 176 ? -17.883 1.017 2.036 1.00 66.88 176 ASP A C 1
ATOM 1381 O O . ASP A 1 176 ? -18.732 0.846 2.915 1.00 66.88 176 ASP A O 1
ATOM 1385 N N . ARG A 1 177 ? -16.775 0.265 1.990 1.00 65.81 177 ARG A N 1
ATOM 1386 C CA . ARG A 1 177 ? -16.483 -0.837 2.919 1.00 65.81 177 ARG A CA 1
ATOM 1387 C C . ARG A 1 177 ? -15.670 -0.403 4.136 1.00 65.81 177 ARG A C 1
ATOM 1389 O O . ARG A 1 177 ? -15.420 -1.229 5.009 1.00 65.81 177 ARG A O 1
ATOM 1396 N N . LYS A 1 178 ? -15.273 0.877 4.225 1.00 62.28 178 LYS A N 1
ATOM 1397 C CA . LYS A 1 178 ? -14.392 1.417 5.285 1.00 62.28 178 LYS A CA 1
ATOM 1398 C C . LYS A 1 178 ? -13.076 0.638 5.428 1.00 62.28 178 LYS A C 1
ATOM 1400 O O . LYS A 1 178 ? -12.513 0.566 6.518 1.00 62.28 178 LYS A O 1
ATOM 1405 N N . SER A 1 179 ? -12.602 0.037 4.343 1.00 69.25 179 SER A N 1
ATOM 1406 C CA . SER A 1 179 ? -11.504 -0.926 4.378 1.00 69.25 179 SER A CA 1
ATOM 1407 C C . SER A 1 179 ? -10.121 -0.295 4.326 1.00 69.25 179 SER A C 1
ATOM 1409 O O . SER A 1 179 ? -9.168 -0.979 4.680 1.00 69.25 179 SER A O 1
ATOM 1411 N N . ILE A 1 180 ? -9.979 0.962 3.890 1.00 75.38 180 ILE A N 1
ATOM 1412 C CA . ILE A 1 180 ? -8.660 1.596 3.791 1.00 75.38 180 ILE A CA 1
ATOM 1413 C C . ILE A 1 180 ? -8.320 2.327 5.076 1.00 75.38 180 ILE A C 1
ATOM 1415 O O . ILE A 1 180 ? -9.083 3.179 5.543 1.00 75.38 180 ILE A O 1
ATOM 1419 N N . SER A 1 181 ? -7.169 1.985 5.645 1.00 75.19 181 SER A N 1
ATOM 1420 C CA . SER A 1 181 ? -6.646 2.650 6.832 1.00 75.19 181 SER A CA 1
ATOM 1421 C C . SER A 1 181 ? -5.137 2.837 6.775 1.00 75.19 181 SER A C 1
ATOM 1423 O O . SER A 1 181 ? -4.438 1.993 6.215 1.00 75.19 181 SER A O 1
ATOM 1425 N N . ILE A 1 182 ? -4.669 3.927 7.379 1.00 74.44 182 ILE A N 1
ATOM 1426 C CA . ILE A 1 182 ? -3.255 4.179 7.682 1.00 74.44 182 ILE A CA 1
ATOM 1427 C C . ILE A 1 182 ? -2.995 3.803 9.132 1.00 74.44 182 ILE A C 1
ATOM 1429 O O . ILE A 1 182 ? -3.815 4.256 9.962 1.00 74.44 182 ILE A O 1
#

InterPro domains:
  IPR029044 Nucleotide-diphospho-sugar transferases [G3DSA:3.90.550.10] (13-68)
  IPR029044 Nucleotide-diphospho-sugar transferases [G3DSA:3.90.550.10] (69-179)
  IPR029044 Nucleotide-diphospho-sugar transferases [SSF53448] (66-177)

Mean predicted aligned error: 10.26 Å

Sequence (182 aa):
MHLFSPKGLAKPMGLVEGPGGLGQGGVAATLRDDSHESESKYEEYGYNAQLSDRISLDRSIPDYRPKKAEPILSRVREDRTRILLPAIDNIKYNTFEVQQYANAAHGYNWGLWCMYIIPPQDWLDKGDETAPIRTPAMIGCSFVVDRNYFGEIGLLDPGMEVYGGENIELGMRVSDRKSISI

Solvent-accessible surface area (backbone atoms only — not comparable to full-atom values): 11385 Å² total; per-residue (Å²): 135,89,82,83,64,99,64,89,65,91,77,70,91,65,62,43,84,65,94,86,26,44,25,43,58,48,41,89,65,80,83,91,71,93,44,73,70,50,54,53,41,25,72,75,69,75,42,67,50,70,54,65,41,47,33,22,77,59,39,63,59,81,89,78,74,57,81,85,47,50,67,64,51,50,53,34,70,77,38,48,74,30,38,37,32,73,88,76,60,49,61,41,91,88,76,66,48,77,45,84,61,80,91,60,19,26,36,61,51,96,85,66,47,77,40,82,37,83,56,56,65,76,55,61,76,65,69,51,87,86,56,70,39,71,29,55,24,55,80,78,92,65,71,48,60,37,70,66,49,42,51,74,72,59,61,70,71,85,85,69,67,100,76,81,55,62,43,49,51,54,18,59,77,40,44,92,70,71,22,36,30,63

Foldseek 3Di:
DDDDDPDDDDDDPQEDEDPDFAQALQRDGDDPDPDPVQVVVCVVQVDRVVSVSGGHPRNNYPPPDPPVCVLVVVVCVVPQLAKEDPQDWDQDPPPRDTHHDQDFAWDADPVRDIDTHHFDVVVVVVVDSSDWTQHLFDDDDDIDHRPVSCSVLPHFDPPDPRDDNSRNVVSNSCNVVSRYTD

pLDDT: mean 79.78, std 16.19, range [24.62, 96.5]

Organism: Acipenser ruthenus (NCBI:txid7906)

Nearest PDB structures (foldseek):
  8v9q-assembly1_A  TM=9.250E-01  e=1.651E-08  Mus musculus
  4d11-assembly4_F  TM=8.881E-01  e=4.048E-08  Homo sapiens
  6nqt-assembly3_E-2  TM=8.811E-01  e=2.140E-07  Homo sapiens
  6e4r-assembly2_B  TM=9.317E-01  e=3.809E-07  Drosophila melanogaster
  4v8p-assembly2_CT  TM=3.496E-01  e=3.894E+00  Tetrahymena thermophila

Radius of gyration: 19.23 Å; Cα contacts (8 Å, |Δi|>4): 231; chains: 1; bounding box: 40×41×50 Å

Secondary structure (DSSP, 8-state):
-----SS--PPPTT---STTSBTGGG-----S---HHHHHHHHHHSS-HHHHTTB-S---------GGGHHHHHHHHH-TT-EE-----EE-TTT--EE-----EEEE-TT--EEEEPPPHHHHHHT-TTS--B-SS--SS--EE-HHHHHHTT-S-TT--SSSSHHHHHHHHHHTTT-EE-